Protein AF-A0A9X9S2K3-F1 (afdb_monomer_lite)

Foldseek 3Di:
DDDDDDDDDDDDDDDDDDDDDDDDDDDDDDDDDDDDDDPPDPVNVVVVVVVVVVVVVVVVVVVVVVVVVVVVVVVVVVVVVVVVVVVVVVVVVLVVLQLVQKAKDKALDDPPADQPDKFKKKKWAAAQDWDFQRNWIWHWHDDPQWIWIDTRHDIDIAGAPDKDKDGKIKMFIDTPNDTPDIKIKIWIKHFHQDDPNTTIIIIMIGINDDDDDPVSSVSRDDPNMDIDTD

Organism: Methanogenium organophilum (NCBI:txid2199)

Secondary structure (DSSP, 8-state):
-----------------------------------------HHHHHHHHHHHHHHHHHHHHHHHHHHHHHHHHHHHHHHHHHHHHHHHHHHHHHHHHHHHT-EEEEES--------EEEEEEEEE-TT-EEEETTEEEEEEEETTEEEEEETTEEEEEETT-EEEPPPEEEEEEETTEEEEEEEEEEEEEEEEEETTEEEEEEEEEESSSPPPHHHHHHHS-TTSEEEE-

pLDDT: mean 78.15, std 20.26, range [31.67, 97.56]

Sequence (230 aa):
MDEEKKDNTSSPADTPRENVSPEEVVQKEPTPSAPETPMITEEEKQKIIEEERRRVENEEKMKKEAVKAYKKEHKKGFGLFKGLILLVVIIGVVVVAGYLTFDAFGNQNAWGNSYPYVATYDVLLPDSSEVFFGNVPVLAVSSGNDVTLKIGNERQILSIGTPVEFQPAHMTVKMYGLTLRESDYHLTITYRGLVDNRLDFLVSARTSDSPMSSWMRELVVPSQATVRPV

Structure (mmCIF, N/CA/C/O backbone):
data_AF-A0A9X9S2K3-F1
#
_entry.id   AF-A0A9X9S2K3-F1
#
loop_
_atom_site.group_PDB
_atom_site.id
_atom_site.type_symbol
_atom_site.label_atom_id
_atom_site.label_alt_id
_atom_site.label_comp_id
_atom_site.label_asym_id
_atom_site.label_entity_id
_atom_site.label_seq_id
_atom_site.pdbx_PDB_ins_code
_atom_site.Cartn_x
_atom_site.Cartn_y
_atom_site.Cartn_z
_atom_site.occupancy
_atom_site.B_iso_or_equiv
_atom_site.auth_seq_id
_atom_site.auth_comp_id
_atom_site.auth_asym_id
_atom_site.auth_atom_id
_atom_site.pdbx_PDB_model_num
ATOM 1 N N . MET A 1 1 ? -25.238 -52.164 -25.344 1.00 39.03 1 MET A N 1
ATOM 2 C CA . MET A 1 1 ? -26.241 -51.242 -25.882 1.00 39.03 1 MET A CA 1
ATOM 3 C C . MET A 1 1 ? -25.571 -49.896 -26.072 1.00 39.03 1 MET A C 1
ATOM 5 O O . MET A 1 1 ? -25.562 -49.115 -25.134 1.00 39.03 1 MET A O 1
ATOM 9 N N . ASP A 1 2 ? -24.883 -49.552 -27.149 1.00 43.16 2 ASP A N 1
ATOM 10 C CA . ASP A 1 2 ? -24.399 -50.186 -28.386 1.00 43.16 2 ASP A CA 1
ATOM 11 C C . ASP A 1 2 ? -23.267 -49.224 -28.830 1.00 43.16 2 ASP A C 1
ATOM 13 O O . ASP A 1 2 ? -23.364 -48.018 -28.600 1.00 43.16 2 ASP A O 1
ATOM 17 N N . GLU A 1 3 ? -22.044 -49.703 -29.064 1.00 35.69 3 GLU A N 1
ATOM 18 C CA . GLU A 1 3 ? -21.507 -49.996 -30.406 1.00 35.69 3 GLU A CA 1
ATOM 19 C C . GLU A 1 3 ? -21.649 -48.818 -31.385 1.00 35.69 3 GLU A C 1
ATOM 21 O O . GLU A 1 3 ? -22.748 -48.393 -31.709 1.00 35.69 3 GLU A O 1
ATOM 26 N N . GLU A 1 4 ? -20.524 -48.163 -31.707 1.00 35.44 4 GLU A N 1
ATOM 27 C CA . GLU A 1 4 ? -19.823 -48.291 -33.008 1.00 35.44 4 GLU A CA 1
ATOM 28 C C . GLU A 1 4 ? -20.484 -47.370 -34.069 1.00 35.44 4 GLU A C 1
ATOM 30 O O . GLU A 1 4 ? -21.679 -47.151 -34.061 1.00 35.44 4 GLU A O 1
ATOM 35 N N . LYS A 1 5 ? -19.826 -46.712 -35.019 1.00 36.41 5 LYS A N 1
ATOM 36 C CA . LYS A 1 5 ? -18.531 -46.904 -35.650 1.00 36.41 5 LYS A CA 1
ATOM 37 C C . LYS A 1 5 ? -18.243 -45.670 -36.518 1.00 36.41 5 LYS A C 1
ATOM 39 O O . LYS A 1 5 ? -19.113 -44.863 -36.825 1.00 36.41 5 LYS A O 1
ATOM 44 N N . LYS A 1 6 ? -16.970 -45.607 -36.876 1.00 35.62 6 LYS A N 1
ATOM 45 C CA . LYS A 1 6 ? -16.244 -44.769 -37.831 1.00 35.62 6 LYS A CA 1
ATOM 46 C C . LYS A 1 6 ? -16.899 -44.682 -39.219 1.00 35.62 6 LYS A C 1
ATOM 48 O O . LYS A 1 6 ? -17.689 -45.549 -39.557 1.00 35.62 6 LYS A O 1
ATOM 53 N N . ASP A 1 7 ? -16.463 -43.692 -40.002 1.00 35.31 7 ASP A N 1
ATOM 54 C CA . ASP A 1 7 ? -15.884 -43.851 -41.359 1.00 35.31 7 ASP A CA 1
ATOM 55 C C . ASP A 1 7 ? -15.617 -42.444 -41.928 1.00 35.31 7 ASP A C 1
ATOM 57 O O . ASP A 1 7 ? -16.524 -41.647 -42.126 1.00 35.31 7 ASP A O 1
ATOM 61 N N . ASN A 1 8 ? -14.397 -41.913 -41.837 1.00 33.31 8 ASN A N 1
ATOM 62 C CA . ASN A 1 8 ? -13.278 -41.990 -42.789 1.00 33.31 8 ASN A CA 1
ATOM 63 C C . ASN A 1 8 ? -13.479 -42.673 -44.160 1.00 33.31 8 ASN A C 1
ATOM 65 O O . ASN A 1 8 ? -14.038 -43.756 -44.252 1.00 33.31 8 ASN A O 1
ATOM 69 N N . THR A 1 9 ? -12.810 -42.081 -45.163 1.00 31.67 9 THR A N 1
ATOM 70 C CA . THR A 1 9 ? -12.704 -42.413 -46.606 1.00 31.67 9 THR A CA 1
ATOM 71 C C . THR A 1 9 ? -13.906 -41.963 -47.450 1.00 31.67 9 THR A C 1
ATOM 73 O O . THR A 1 9 ? -15.039 -42.055 -47.017 1.00 31.67 9 THR A O 1
ATOM 76 N N . SER A 1 10 ? -13.753 -41.365 -48.631 1.00 33.84 10 SER A N 1
ATOM 77 C CA . SER A 1 10 ? -12.775 -41.625 -49.689 1.00 33.84 10 SER A CA 1
ATOM 78 C C . SER A 1 10 ? -12.622 -40.433 -50.649 1.00 33.84 10 SER A C 1
ATOM 80 O O . SER A 1 10 ? -13.589 -39.751 -50.980 1.00 33.84 10 SER A O 1
ATOM 82 N N . SER A 1 11 ? -11.403 -40.253 -51.161 1.00 39.06 11 SER A N 1
ATOM 83 C CA . SER A 1 11 ? -11.114 -39.537 -52.410 1.00 39.06 11 SER A CA 1
ATOM 84 C C . SER A 1 11 ? -11.820 -40.210 -53.599 1.00 39.06 11 SER A C 1
ATOM 86 O O . SER A 1 11 ? -12.061 -41.419 -53.557 1.00 39.06 11 SER A O 1
ATOM 88 N N . PRO A 1 12 ? -12.072 -39.465 -54.684 1.00 42.56 12 PRO A N 1
ATOM 89 C CA . PRO A 1 12 ? -11.542 -39.960 -55.946 1.00 42.56 12 PRO A CA 1
ATOM 90 C C . PRO A 1 12 ? -10.788 -38.884 -56.730 1.00 42.56 12 PRO A C 1
ATOM 92 O O . PRO A 1 12 ? -11.083 -37.689 -56.678 1.00 42.56 12 PRO A O 1
ATOM 95 N N . ALA A 1 13 ? -9.785 -39.375 -57.449 1.00 35.84 13 ALA A N 1
ATOM 96 C CA . ALA A 1 13 ? -9.146 -38.734 -58.578 1.00 35.84 13 ALA A CA 1
ATOM 97 C C . ALA A 1 13 ? -10.181 -38.324 -59.640 1.00 35.84 13 ALA A C 1
ATOM 99 O O . ALA A 1 13 ? -11.201 -38.985 -59.793 1.00 35.84 13 ALA A O 1
ATOM 100 N N . ASP A 1 14 ? -9.910 -37.265 -60.399 1.00 36.25 14 ASP A N 1
ATOM 101 C CA . ASP A 1 14 ? -9.522 -37.440 -61.801 1.00 36.25 14 ASP A CA 1
ATOM 102 C C . ASP A 1 14 ? -9.262 -36.101 -62.492 1.00 36.25 14 ASP A C 1
ATOM 104 O O . ASP A 1 14 ? -9.920 -35.086 -62.276 1.00 36.25 14 ASP A O 1
ATOM 108 N N . THR A 1 15 ? -8.225 -36.128 -63.321 1.00 40.34 15 THR A N 1
ATOM 109 C CA . THR A 1 15 ? -7.764 -35.035 -64.179 1.00 40.34 15 THR A CA 1
ATOM 110 C C . THR A 1 15 ? -8.440 -35.167 -65.543 1.00 40.34 15 THR A C 1
ATOM 112 O O . THR A 1 15 ? -8.551 -36.280 -66.052 1.00 40.34 15 THR A O 1
ATOM 115 N N . PRO A 1 16 ? -8.767 -34.055 -66.208 1.00 38.78 16 PRO A N 1
ATOM 116 C CA . PRO A 1 16 ? -8.528 -33.967 -67.655 1.00 38.78 16 PRO A CA 1
ATOM 117 C C . PRO A 1 16 ? -7.618 -32.755 -67.917 1.00 38.78 16 PRO A C 1
ATOM 119 O O .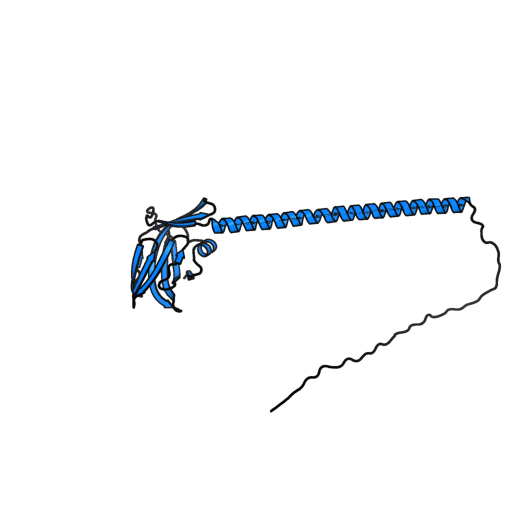 PRO A 1 16 ? -7.971 -31.629 -67.595 1.00 38.78 16 PRO A O 1
ATOM 122 N N . ARG A 1 17 ? -6.339 -32.917 -68.284 1.00 34.56 17 ARG A N 1
ATOM 123 C CA . ARG A 1 17 ? -5.853 -33.063 -69.668 1.00 34.56 17 ARG A CA 1
ATOM 124 C C . ARG A 1 17 ? -6.707 -32.279 -70.663 1.00 34.56 17 ARG A C 1
ATOM 126 O O . ARG A 1 17 ? -7.582 -32.852 -71.299 1.00 34.56 17 ARG A O 1
ATOM 133 N N . GLU A 1 18 ? -6.365 -31.008 -70.848 1.00 33.94 18 GLU A N 1
ATOM 134 C CA . GLU A 1 18 ? -6.625 -30.320 -72.107 1.00 33.94 18 GLU A CA 1
ATOM 135 C C . GLU A 1 18 ? -5.312 -30.206 -72.879 1.00 33.94 18 GLU A C 1
ATOM 137 O O . GLU A 1 18 ? -4.319 -29.626 -72.439 1.00 33.94 18 GLU A O 1
ATOM 142 N N . ASN A 1 19 ? -5.324 -30.916 -73.996 1.00 32.50 19 ASN A N 1
ATOM 143 C CA . ASN A 1 19 ? -4.298 -31.058 -74.998 1.00 32.50 19 ASN A CA 1
ATOM 144 C C . ASN A 1 19 ? -4.699 -30.095 -76.118 1.00 32.50 19 ASN A C 1
ATOM 146 O O . ASN A 1 19 ? -5.748 -30.306 -76.722 1.00 32.50 19 ASN A O 1
ATOM 150 N N . VAL A 1 20 ? -3.904 -29.063 -76.399 1.00 38.50 20 VAL A N 1
ATOM 151 C CA . VAL A 1 20 ? -4.024 -28.328 -77.663 1.00 38.50 20 VAL A CA 1
ATOM 152 C C . VAL A 1 20 ? -2.693 -28.443 -78.385 1.00 38.50 20 VAL A C 1
ATOM 154 O O . VAL A 1 20 ? -1.670 -27.893 -77.982 1.00 38.50 20 VAL A O 1
ATOM 157 N N . SER A 1 21 ? -2.759 -29.272 -79.419 1.00 38.69 21 SER A N 1
ATOM 158 C CA . SER A 1 21 ? -1.734 -29.562 -80.406 1.00 38.69 21 SER A CA 1
ATOM 159 C C . SER A 1 21 ? -1.454 -28.321 -81.276 1.00 38.69 21 SER A C 1
ATOM 161 O O . SER A 1 21 ? -2.339 -27.477 -81.423 1.00 38.69 21 SER A O 1
ATOM 163 N N . PRO A 1 22 ? -0.259 -28.207 -81.878 1.00 34.59 22 PRO A N 1
ATOM 164 C CA . PRO A 1 22 ? 0.119 -27.088 -82.731 1.00 34.59 22 PRO A CA 1
ATOM 165 C C . PRO A 1 22 ? -0.432 -27.265 -84.153 1.00 34.59 22 PRO A C 1
ATOM 167 O O . PRO A 1 22 ? -0.223 -28.310 -84.767 1.00 34.59 22 PRO A O 1
ATOM 170 N N . GLU A 1 23 ? -1.097 -26.239 -84.691 1.00 37.53 23 GLU A N 1
ATOM 171 C CA . GLU A 1 23 ? -1.440 -26.171 -86.116 1.00 37.53 23 GLU A CA 1
ATOM 172 C C . GLU A 1 23 ? -0.236 -25.704 -86.942 1.00 37.53 23 GLU A C 1
ATOM 174 O O . GLU A 1 23 ? 0.134 -24.534 -87.028 1.00 37.53 23 GLU A O 1
ATOM 179 N N . GLU A 1 24 ? 0.389 -26.723 -87.509 1.00 32.12 24 GLU A N 1
ATOM 180 C CA . GLU A 1 24 ? 1.019 -26.819 -88.815 1.00 32.12 24 GLU A CA 1
ATOM 181 C C . GLU A 1 24 ? 0.425 -25.880 -89.894 1.00 32.12 24 GLU A C 1
ATOM 183 O O . GLU A 1 24 ? -0.717 -26.030 -90.319 1.00 32.12 24 GLU A O 1
ATOM 188 N N . VAL A 1 25 ? 1.246 -24.965 -90.428 1.00 38.56 25 VAL A N 1
ATOM 189 C CA . VAL A 1 25 ? 1.084 -24.447 -91.797 1.00 38.56 25 VAL A CA 1
ATOM 190 C C . VAL A 1 25 ? 2.356 -24.765 -92.571 1.00 38.56 25 VAL A C 1
ATOM 192 O O . VAL A 1 25 ? 3.366 -24.066 -92.512 1.00 38.56 25 VAL A O 1
ATOM 195 N N . VAL A 1 26 ? 2.270 -25.871 -93.301 1.00 36.25 26 VAL A N 1
ATOM 196 C CA . VAL A 1 26 ? 3.157 -26.271 -94.389 1.00 36.25 26 VAL A CA 1
ATOM 197 C C . VAL A 1 26 ? 2.927 -25.344 -95.580 1.00 36.25 26 VAL A C 1
ATOM 199 O O . VAL A 1 26 ? 1.809 -25.266 -96.091 1.00 36.25 26 VAL A O 1
ATOM 202 N N . GLN A 1 27 ? 3.993 -24.741 -96.115 1.00 34.31 27 GLN A N 1
ATOM 203 C CA . GLN A 1 27 ? 4.118 -24.625 -97.568 1.00 34.31 27 GLN A CA 1
ATOM 204 C C . GLN A 1 27 ? 5.566 -24.447 -98.056 1.00 34.31 27 GLN A C 1
ATOM 206 O O . GLN A 1 27 ? 6.156 -23.381 -97.945 1.00 34.31 27 GLN A O 1
ATOM 211 N N . LYS A 1 28 ? 6.021 -25.535 -98.695 1.00 34.84 28 LYS A N 1
ATOM 212 C CA . LYS A 1 28 ? 6.841 -25.641 -99.916 1.00 34.84 28 LYS A CA 1
ATOM 213 C C . LYS A 1 28 ? 8.319 -25.223 -99.883 1.00 34.84 28 LYS A C 1
ATOM 215 O O . LYS A 1 28 ? 8.667 -24.050 -99.857 1.00 34.84 28 LYS A O 1
ATOM 220 N N . GLU A 1 29 ? 9.155 -26.252 -100.050 1.00 38.06 29 GLU A N 1
ATOM 221 C CA . GLU A 1 29 ? 10.533 -26.210 -100.562 1.00 38.06 29 GLU A CA 1
ATOM 222 C C . GLU A 1 29 ? 10.658 -25.422 -101.885 1.00 38.06 29 GLU A C 1
ATOM 224 O O . GLU A 1 29 ? 9.687 -25.294 -102.643 1.00 38.06 29 GLU A O 1
ATOM 229 N N . PRO A 1 30 ? 11.881 -24.969 -102.214 1.00 39.44 30 PRO A N 1
ATOM 230 C CA . PRO A 1 30 ? 12.704 -25.797 -103.099 1.00 39.44 30 PRO A CA 1
ATOM 231 C C . PRO A 1 30 ? 14.153 -26.008 -102.616 1.00 39.44 30 PRO A C 1
ATOM 233 O O . PRO A 1 30 ? 14.699 -25.269 -101.803 1.00 39.44 30 PRO A O 1
ATOM 236 N N . THR A 1 31 ? 14.730 -27.082 -103.150 1.00 34.44 31 THR A N 1
ATOM 237 C CA . THR A 1 31 ? 16.022 -27.744 -102.895 1.00 34.44 31 THR A CA 1
ATOM 238 C C . THR A 1 31 ? 17.262 -26.906 -103.326 1.00 34.44 31 THR A C 1
ATOM 240 O O . THR A 1 31 ? 17.105 -25.788 -103.811 1.00 34.44 31 THR A O 1
ATOM 243 N N . PRO A 1 32 ? 18.517 -27.377 -103.134 1.00 47.44 32 PRO A N 1
ATOM 244 C CA . PRO A 1 32 ? 19.512 -26.756 -102.269 1.00 47.44 32 PRO A CA 1
ATOM 245 C C . PRO A 1 32 ? 20.649 -26.062 -103.042 1.00 47.44 32 PRO A C 1
ATOM 247 O O . PRO A 1 32 ? 21.194 -26.593 -104.008 1.00 47.44 32 PRO A O 1
ATOM 250 N N . SER A 1 33 ? 21.111 -24.922 -102.540 1.00 37.25 33 SER A N 1
ATOM 251 C CA . SER A 1 33 ? 22.392 -24.339 -102.942 1.00 37.25 33 SER A CA 1
ATOM 252 C C . SER A 1 33 ? 23.273 -24.171 -101.709 1.00 37.25 33 SER A C 1
ATOM 254 O O . SER A 1 33 ? 23.132 -23.209 -100.959 1.00 37.25 33 SER A O 1
ATOM 256 N N . ALA A 1 34 ? 24.188 -25.119 -101.501 1.00 44.78 34 ALA A N 1
ATOM 257 C CA . ALA A 1 34 ? 25.468 -24.797 -100.877 1.00 44.78 34 ALA A CA 1
ATOM 258 C C . ALA A 1 34 ? 26.140 -23.730 -101.767 1.00 44.78 34 ALA A C 1
ATOM 260 O O . ALA A 1 34 ? 26.050 -23.856 -102.993 1.00 44.78 34 ALA A O 1
ATOM 261 N N . PRO A 1 35 ? 26.784 -22.696 -101.202 1.00 45.09 35 PRO A N 1
ATOM 262 C CA . PRO A 1 35 ? 28.024 -22.950 -100.475 1.00 45.09 35 PRO A CA 1
ATOM 263 C C . PRO A 1 35 ? 28.293 -21.987 -99.294 1.00 45.09 35 PRO A C 1
ATOM 265 O O . PRO A 1 35 ? 27.517 -21.087 -99.000 1.00 45.09 35 PRO A O 1
ATOM 268 N N . GLU A 1 36 ? 29.447 -22.206 -98.659 1.00 36.75 36 GLU A N 1
ATOM 269 C CA . GLU A 1 36 ? 30.220 -21.225 -97.880 1.00 36.75 36 GLU A CA 1
ATOM 270 C C . GLU A 1 36 ? 29.836 -21.010 -96.409 1.00 36.75 36 GLU A C 1
ATOM 272 O O . GLU A 1 36 ? 29.205 -20.041 -95.998 1.00 36.75 36 GLU A O 1
ATOM 277 N N . THR A 1 37 ? 30.388 -21.886 -95.567 1.00 51.25 37 THR A N 1
ATOM 278 C CA . THR A 1 37 ? 30.878 -21.506 -94.239 1.00 51.25 37 THR A CA 1
ATOM 279 C C . THR A 1 37 ? 31.818 -20.301 -94.395 1.00 51.25 37 THR A C 1
ATOM 281 O O . THR A 1 37 ? 32.857 -20.453 -95.047 1.00 51.25 37 THR A O 1
ATOM 284 N N . PRO A 1 38 ? 31.543 -19.122 -93.807 1.00 47.06 38 PRO A N 1
ATOM 285 C CA . PRO A 1 38 ? 32.568 -18.100 -93.721 1.00 47.06 38 PRO A CA 1
ATOM 286 C C . PRO A 1 38 ? 33.614 -18.610 -92.728 1.00 47.06 38 PRO A C 1
ATOM 288 O O . PRO A 1 38 ? 33.314 -18.886 -91.563 1.00 47.06 38 PRO A O 1
ATOM 291 N N . MET A 1 39 ? 34.849 -18.788 -93.195 1.00 51.94 39 MET A N 1
ATOM 292 C CA . MET A 1 39 ? 35.986 -18.908 -92.292 1.00 51.94 39 MET A CA 1
ATOM 293 C C . MET A 1 39 ? 36.086 -17.592 -91.518 1.00 51.94 39 MET A C 1
ATOM 295 O O . MET A 1 39 ? 36.583 -16.597 -92.039 1.00 51.94 39 MET A O 1
ATOM 299 N N . ILE A 1 40 ? 35.585 -17.589 -90.283 1.00 55.22 40 ILE A N 1
ATOM 300 C CA . ILE A 1 40 ? 35.851 -16.534 -89.306 1.00 55.22 40 ILE A CA 1
ATOM 301 C C . ILE A 1 40 ? 37.373 -16.451 -89.169 1.00 55.22 40 ILE A C 1
ATOM 303 O O . ILE A 1 40 ? 38.034 -17.441 -88.829 1.00 55.22 40 ILE A O 1
ATOM 307 N N . THR A 1 41 ? 37.926 -15.289 -89.498 1.00 63.94 41 THR A N 1
ATOM 308 C CA . THR A 1 41 ? 39.378 -15.071 -89.540 1.00 63.94 41 THR A CA 1
ATOM 309 C C . THR A 1 41 ? 39.932 -15.160 -88.110 1.00 63.94 41 THR A C 1
ATOM 311 O O . THR A 1 41 ? 39.238 -14.801 -87.161 1.00 63.94 41 THR A O 1
ATOM 314 N N . GLU A 1 42 ? 41.166 -15.638 -87.904 1.00 61.84 42 GLU A N 1
ATOM 315 C CA . GLU A 1 42 ? 41.779 -15.772 -86.560 1.00 61.84 42 GLU A CA 1
ATOM 316 C C . GLU A 1 42 ? 41.695 -14.477 -85.719 1.00 61.84 42 GLU A C 1
ATOM 318 O O . GLU A 1 42 ? 41.532 -14.529 -84.501 1.00 61.84 42 GLU A O 1
ATOM 323 N N . GLU A 1 43 ? 41.696 -13.310 -86.368 1.00 67.62 43 GLU A N 1
ATOM 324 C CA . GLU A 1 43 ? 41.496 -12.009 -85.719 1.00 67.62 43 GLU A CA 1
ATOM 325 C C . GLU A 1 43 ? 40.079 -11.799 -85.155 1.00 67.62 43 GLU A C 1
ATOM 327 O O . GLU A 1 43 ? 39.914 -11.162 -84.114 1.00 67.62 43 GLU A O 1
ATOM 332 N N . GLU A 1 44 ? 39.041 -12.333 -85.799 1.00 67.12 44 GLU A N 1
ATOM 333 C CA . GLU A 1 44 ? 37.666 -12.272 -85.289 1.00 67.12 44 GLU A CA 1
ATOM 334 C C . GLU A 1 44 ? 37.480 -13.204 -84.089 1.00 67.12 44 GLU A C 1
ATOM 336 O O . GLU A 1 44 ? 36.833 -12.821 -83.116 1.00 67.12 44 GLU A O 1
ATOM 341 N N . LYS A 1 45 ? 38.124 -14.380 -84.085 1.00 69.56 45 LYS A N 1
ATOM 342 C CA . LYS A 1 45 ? 38.122 -15.271 -82.912 1.00 69.56 45 LYS A CA 1
ATOM 343 C C . LYS A 1 45 ? 38.791 -14.619 -81.703 1.00 69.56 45 LYS A C 1
ATOM 345 O O . LYS A 1 45 ? 38.267 -14.711 -80.597 1.00 69.56 45 LYS A O 1
ATOM 350 N N . GLN A 1 46 ? 39.915 -13.929 -81.903 1.00 73.69 46 GLN A N 1
ATOM 351 C CA . GLN A 1 46 ? 40.600 -13.211 -80.822 1.00 73.69 46 GLN A CA 1
ATOM 352 C C . GLN A 1 46 ? 39.755 -12.057 -80.269 1.00 73.69 46 GLN A C 1
ATOM 354 O O . GLN A 1 46 ? 39.696 -11.876 -79.053 1.00 73.69 46 GLN A O 1
ATOM 359 N N . LYS A 1 47 ? 39.036 -11.329 -81.133 1.00 77.81 47 LYS A N 1
ATOM 360 C CA . LYS A 1 47 ? 38.092 -10.284 -80.706 1.00 77.81 47 LYS A CA 1
ATOM 361 C C . LYS A 1 47 ? 36.931 -10.849 -79.891 1.00 77.81 47 LYS A C 1
ATOM 363 O O . LYS A 1 47 ? 36.603 -10.275 -78.859 1.00 77.81 47 LYS A O 1
ATOM 368 N N . ILE A 1 48 ? 36.363 -11.984 -80.300 1.00 76.00 48 ILE A N 1
ATOM 369 C CA . ILE A 1 48 ? 35.276 -12.652 -79.567 1.00 76.00 48 ILE A CA 1
ATOM 370 C C . ILE A 1 48 ? 35.761 -13.126 -78.189 1.00 76.00 48 ILE A C 1
ATOM 372 O O . ILE A 1 48 ? 35.092 -12.883 -77.189 1.00 76.00 48 ILE A O 1
ATOM 376 N N . ILE A 1 49 ? 36.952 -13.729 -78.113 1.00 79.31 49 ILE A N 1
ATOM 377 C CA . ILE A 1 49 ? 37.541 -14.200 -76.848 1.00 79.31 49 ILE A CA 1
ATOM 378 C C . ILE A 1 49 ? 37.832 -13.028 -75.902 1.00 79.31 49 ILE A C 1
ATOM 380 O O . ILE A 1 49 ? 37.571 -13.113 -74.700 1.00 79.31 49 ILE A O 1
ATOM 384 N N . GLU A 1 50 ? 38.368 -11.919 -76.416 1.00 81.38 50 GLU A N 1
ATOM 385 C CA . GLU A 1 50 ? 38.638 -10.751 -75.581 1.00 81.38 50 GLU A CA 1
ATOM 386 C C . GLU A 1 50 ? 37.349 -10.040 -75.142 1.00 81.38 50 GLU A C 1
ATOM 388 O O . GLU A 1 50 ? 37.258 -9.566 -74.006 1.00 81.38 50 GLU A O 1
ATOM 393 N N . GLU A 1 51 ? 36.319 -10.024 -75.989 1.00 81.31 51 GLU A N 1
ATOM 394 C CA . GLU A 1 51 ? 35.000 -9.508 -75.636 1.00 81.31 51 GLU A CA 1
ATOM 395 C C . GLU A 1 51 ? 34.311 -10.373 -74.568 1.00 81.31 51 GLU A C 1
ATOM 397 O O . GLU A 1 51 ? 33.792 -9.833 -73.588 1.00 81.31 51 GLU A O 1
ATOM 402 N N . GLU A 1 52 ? 34.372 -11.704 -74.674 1.00 79.19 52 GLU A N 1
ATOM 403 C CA . GLU A 1 52 ? 33.880 -12.619 -73.636 1.00 79.19 52 GLU A CA 1
ATOM 404 C C . GLU A 1 52 ? 34.622 -12.430 -72.313 1.00 79.19 52 GLU A C 1
ATOM 406 O O . GLU A 1 52 ? 33.992 -12.350 -71.257 1.00 79.19 52 GLU A O 1
ATOM 411 N N . ARG A 1 53 ? 35.950 -12.269 -72.347 1.00 81.44 53 ARG A N 1
ATOM 412 C CA . ARG A 1 53 ? 36.746 -12.034 -71.134 1.00 81.44 53 ARG A CA 1
ATOM 413 C C . ARG A 1 53 ? 36.324 -10.749 -70.420 1.00 81.44 53 ARG A C 1
ATOM 415 O O . ARG A 1 53 ? 36.207 -10.740 -69.195 1.00 81.44 53 ARG A O 1
ATOM 422 N N . ARG A 1 54 ? 36.036 -9.685 -71.178 1.00 82.12 54 ARG A N 1
ATOM 423 C CA . ARG A 1 54 ? 35.518 -8.414 -70.641 1.00 82.12 54 ARG A CA 1
ATOM 424 C C . ARG A 1 54 ? 34.101 -8.553 -70.086 1.00 82.12 54 ARG A C 1
ATOM 426 O O . ARG A 1 54 ? 33.798 -7.950 -69.057 1.00 82.12 54 ARG A O 1
ATOM 433 N N . ARG A 1 55 ? 33.241 -9.357 -70.720 1.00 80.38 55 ARG A N 1
ATOM 434 C CA . ARG A 1 55 ? 31.889 -9.654 -70.214 1.00 80.38 55 ARG A CA 1
ATOM 435 C C . ARG A 1 55 ? 31.944 -10.414 -68.892 1.00 80.38 55 ARG A C 1
ATOM 437 O O . ARG A 1 55 ? 31.303 -9.987 -67.936 1.00 80.38 55 ARG A O 1
ATOM 444 N N . VAL A 1 56 ? 32.768 -11.456 -68.800 1.00 81.38 56 VAL A N 1
ATOM 445 C CA . VAL A 1 56 ? 32.948 -12.241 -67.567 1.00 81.38 56 VAL A CA 1
ATOM 446 C C . VAL A 1 56 ? 33.528 -11.379 -66.442 1.00 81.38 56 VAL A C 1
ATOM 448 O O . VAL A 1 56 ? 33.044 -11.434 -65.312 1.00 81.38 56 VAL A O 1
ATOM 451 N N . GLU A 1 57 ? 34.511 -10.521 -66.735 1.00 84.81 57 GLU A N 1
ATOM 452 C CA . GLU A 1 57 ? 35.076 -9.608 -65.734 1.00 84.81 57 GLU A CA 1
ATOM 453 C C . GLU A 1 57 ? 34.042 -8.582 -65.234 1.00 84.81 57 GLU A C 1
ATOM 455 O O . GLU A 1 57 ? 33.967 -8.301 -64.033 1.00 84.81 57 GLU A O 1
ATOM 460 N N . ASN A 1 58 ? 33.206 -8.052 -66.130 1.00 85.06 58 ASN A N 1
ATOM 461 C CA . ASN A 1 58 ? 32.119 -7.148 -65.762 1.00 85.06 58 ASN A CA 1
ATOM 462 C C . ASN A 1 58 ? 31.026 -7.857 -64.951 1.00 85.06 58 ASN A C 1
ATOM 464 O O . ASN A 1 58 ? 30.565 -7.307 -63.951 1.00 85.06 58 ASN A O 1
ATOM 468 N N . GLU A 1 59 ? 30.647 -9.085 -65.305 1.00 81.00 59 GLU A N 1
ATOM 469 C CA . GLU A 1 59 ? 29.698 -9.880 -64.520 1.00 81.00 59 GLU A CA 1
ATOM 470 C C . GLU A 1 59 ? 30.227 -10.203 -63.121 1.00 81.00 59 GLU A C 1
ATOM 472 O O . GLU A 1 59 ? 29.485 -10.128 -62.140 1.00 81.00 59 GLU A O 1
ATOM 477 N N . GLU A 1 60 ? 31.513 -10.531 -62.992 1.00 86.19 60 GLU A N 1
ATOM 478 C CA . GLU A 1 60 ? 32.131 -10.748 -61.688 1.00 86.19 60 GLU A CA 1
ATOM 479 C C . GLU A 1 60 ? 32.159 -9.479 -60.836 1.00 86.19 60 GLU A C 1
ATOM 481 O O . GLU A 1 60 ? 31.916 -9.552 -59.627 1.00 86.19 60 GLU A O 1
ATOM 486 N N . LYS A 1 61 ? 32.450 -8.318 -61.438 1.00 84.81 61 LYS A N 1
ATOM 487 C CA . LYS A 1 61 ? 32.399 -7.024 -60.742 1.00 84.81 61 LYS A CA 1
ATOM 488 C C . LYS A 1 61 ? 30.983 -6.726 -60.265 1.00 84.81 61 LYS A C 1
ATOM 490 O O . LYS A 1 61 ? 30.810 -6.449 -59.081 1.00 84.81 61 LYS A O 1
ATOM 495 N N . MET A 1 62 ? 29.979 -6.918 -61.119 1.00 78.81 62 MET A N 1
ATOM 496 C CA . MET A 1 62 ? 28.566 -6.743 -60.766 1.00 78.81 62 MET A CA 1
ATOM 497 C C . MET A 1 62 ? 28.134 -7.694 -59.641 1.00 78.81 62 MET A C 1
ATOM 499 O O . MET A 1 62 ? 27.502 -7.266 -58.678 1.00 78.81 62 MET A O 1
ATOM 503 N N . LYS A 1 63 ? 28.540 -8.971 -59.686 1.00 80.50 63 LYS A N 1
ATOM 504 C CA . LYS A 1 63 ? 28.275 -9.942 -58.608 1.00 80.50 63 LYS A CA 1
ATOM 505 C C . LYS A 1 63 ? 28.971 -9.544 -57.304 1.00 80.50 63 LYS A C 1
ATOM 507 O O . LYS A 1 63 ? 28.357 -9.591 -56.239 1.00 80.50 63 LYS A O 1
ATOM 512 N N . LYS A 1 64 ? 30.234 -9.110 -57.357 1.00 82.25 64 LYS A N 1
ATOM 513 C CA . LYS A 1 64 ? 30.992 -8.646 -56.179 1.00 82.25 64 LYS A CA 1
ATOM 514 C C . LYS A 1 64 ? 30.391 -7.368 -55.587 1.00 82.25 64 LYS A C 1
ATOM 516 O O . LYS A 1 64 ? 30.363 -7.233 -54.364 1.00 82.25 64 LYS A O 1
ATOM 521 N N . GLU A 1 65 ? 29.899 -6.451 -56.412 1.00 80.56 65 GLU A N 1
ATOM 522 C CA . GLU A 1 65 ? 29.214 -5.234 -55.971 1.00 80.56 65 GLU A CA 1
ATOM 523 C C . GLU A 1 65 ? 27.836 -5.529 -55.381 1.00 80.56 65 GLU A C 1
ATOM 525 O O . GLU A 1 65 ? 27.549 -5.042 -54.289 1.00 80.56 65 GLU A O 1
ATOM 530 N N . ALA A 1 66 ? 27.045 -6.408 -56.000 1.00 77.50 66 ALA A N 1
ATOM 531 C CA . ALA A 1 66 ? 25.763 -6.862 -55.464 1.00 77.50 66 ALA A CA 1
ATOM 532 C C . ALA A 1 66 ? 25.928 -7.568 -54.107 1.00 77.50 66 ALA A C 1
ATOM 534 O O . ALA A 1 66 ? 25.217 -7.262 -53.152 1.00 77.50 66 ALA A O 1
ATOM 535 N N . VAL A 1 67 ? 26.930 -8.446 -53.965 1.00 76.44 67 VAL A N 1
ATOM 536 C CA . VAL A 1 67 ? 27.240 -9.110 -52.686 1.00 76.44 67 VAL A CA 1
ATOM 537 C C . VAL A 1 67 ? 27.714 -8.102 -51.634 1.00 76.44 67 VAL A C 1
ATOM 539 O O . VAL A 1 67 ? 27.339 -8.202 -50.463 1.00 76.44 67 VAL A O 1
ATOM 542 N N . LYS A 1 68 ? 28.521 -7.104 -52.017 1.00 77.12 68 LYS A N 1
ATOM 543 C CA . LYS A 1 68 ? 28.946 -6.030 -51.105 1.00 77.12 68 LYS A CA 1
ATOM 544 C C . LYS A 1 68 ? 27.773 -5.143 -50.687 1.00 77.12 68 LYS A C 1
ATOM 546 O O . LYS A 1 68 ? 27.698 -4.807 -49.507 1.00 77.12 68 LYS A O 1
ATOM 551 N N . ALA A 1 69 ? 26.870 -4.797 -51.602 1.00 72.25 69 ALA A N 1
ATOM 552 C CA . ALA A 1 69 ? 25.659 -4.029 -51.324 1.00 72.25 69 ALA A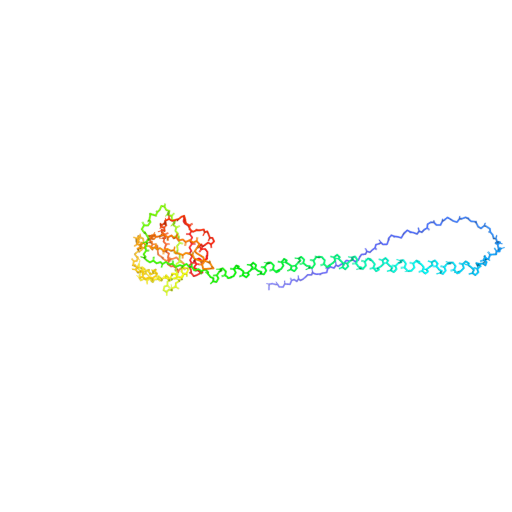 CA 1
ATOM 553 C C . ALA A 1 69 ? 24.738 -4.795 -50.363 1.00 72.25 69 ALA A C 1
ATOM 555 O O . ALA A 1 69 ? 24.426 -4.286 -49.288 1.00 72.25 69 ALA A O 1
ATOM 556 N N . TYR A 1 70 ? 24.461 -6.069 -50.654 1.00 66.75 70 TYR A N 1
ATOM 557 C CA . TYR A 1 70 ? 23.667 -6.954 -49.800 1.00 66.75 70 TYR A CA 1
ATOM 558 C C . TYR A 1 70 ? 24.264 -7.098 -48.389 1.00 66.75 70 TYR A C 1
ATOM 560 O O . TYR A 1 70 ? 23.573 -6.951 -47.380 1.00 66.75 70 TYR A O 1
ATOM 568 N N . LYS A 1 71 ? 25.586 -7.299 -48.279 1.00 66.62 71 LYS A N 1
ATOM 569 C CA . LYS A 1 71 ? 26.281 -7.404 -46.982 1.00 66.62 71 LYS A CA 1
ATOM 570 C C . LYS A 1 71 ? 26.311 -6.073 -46.215 1.00 66.62 71 LYS A C 1
ATOM 572 O O . LYS A 1 71 ? 26.399 -6.083 -44.986 1.00 66.62 71 LYS A O 1
ATOM 577 N N . LYS A 1 72 ? 26.258 -4.934 -46.912 1.00 61.94 72 LYS A N 1
ATOM 578 C CA . LYS A 1 72 ? 26.222 -3.586 -46.321 1.00 61.94 72 LYS A CA 1
ATOM 579 C C . LYS A 1 72 ? 24.818 -3.225 -45.825 1.00 61.94 72 LYS A C 1
ATOM 581 O O . LYS A 1 72 ? 24.708 -2.612 -44.765 1.00 61.94 72 LYS A O 1
ATOM 586 N N . GLU A 1 73 ? 23.771 -3.666 -46.517 1.00 60.88 73 GLU A N 1
ATOM 587 C CA . GLU A 1 73 ? 22.377 -3.514 -46.083 1.00 60.88 73 GLU A CA 1
ATOM 588 C C . GLU A 1 73 ? 22.030 -4.441 -44.913 1.00 60.88 73 GLU A C 1
ATOM 590 O O . GLU A 1 73 ? 21.542 -3.972 -43.883 1.00 60.88 73 GLU A O 1
ATOM 595 N N . HIS A 1 74 ? 22.409 -5.723 -44.974 1.00 58.16 74 HIS A N 1
ATOM 596 C CA . HIS A 1 74 ? 22.139 -6.673 -43.885 1.00 58.16 74 HIS A CA 1
ATOM 597 C C . HIS A 1 74 ? 22.884 -6.366 -42.575 1.00 58.16 74 HIS A C 1
ATOM 599 O O . HIS A 1 74 ? 22.442 -6.769 -41.499 1.00 58.16 74 HIS A O 1
ATOM 605 N N . LYS A 1 75 ? 23.992 -5.616 -42.619 1.00 57.47 75 LYS A N 1
ATOM 606 C CA . LYS A 1 75 ? 24.683 -5.150 -41.404 1.00 57.47 75 LYS A CA 1
ATOM 607 C C . LYS A 1 75 ? 23.975 -3.984 -40.706 1.00 57.47 75 LYS A C 1
ATOM 609 O O . LYS A 1 75 ? 24.140 -3.841 -39.496 1.00 57.47 75 LYS A O 1
ATOM 614 N N . LYS A 1 76 ? 23.187 -3.168 -41.421 1.00 57.09 76 LYS A N 1
ATOM 615 C CA . LYS A 1 76 ? 22.488 -2.012 -40.829 1.00 57.09 76 LYS A CA 1
ATOM 616 C C . LYS A 1 76 ? 21.301 -2.424 -39.949 1.00 57.09 76 LYS A C 1
ATOM 618 O O . LYS A 1 76 ? 21.102 -1.817 -38.902 1.00 57.09 76 LYS A O 1
ATOM 623 N N . GLY A 1 77 ? 20.570 -3.483 -40.308 1.00 57.47 77 GLY A N 1
ATOM 624 C CA . GLY A 1 77 ? 19.424 -3.965 -39.518 1.00 57.47 77 GLY A CA 1
ATOM 625 C C . GLY A 1 77 ? 19.810 -4.656 -38.204 1.00 57.47 77 GLY A C 1
ATOM 626 O O . GLY A 1 77 ? 19.132 -4.507 -37.190 1.00 57.47 77 GLY A O 1
ATOM 627 N N . PHE A 1 78 ? 20.946 -5.360 -38.181 1.00 60.06 78 PHE A N 1
ATOM 628 C CA . PHE A 1 78 ? 21.374 -6.135 -37.010 1.00 60.06 78 PHE A CA 1
ATOM 629 C C . PHE A 1 78 ? 21.857 -5.262 -35.838 1.00 60.06 78 PHE A C 1
ATOM 631 O O . PHE A 1 78 ? 21.708 -5.641 -34.678 1.00 60.06 78 PHE A O 1
ATOM 638 N N . GLY A 1 79 ? 22.413 -4.078 -36.124 1.00 64.56 79 GLY A N 1
ATOM 639 C CA . GLY A 1 79 ? 22.833 -3.123 -35.092 1.00 64.56 79 GLY A CA 1
ATOM 640 C C . GLY A 1 79 ? 21.652 -2.486 -34.356 1.00 64.56 79 GLY A C 1
ATOM 641 O O . GLY A 1 79 ? 21.681 -2.372 -33.133 1.00 64.56 79 GLY A O 1
ATOM 642 N N . LEU A 1 80 ? 20.588 -2.142 -35.086 1.00 74.94 80 LEU A N 1
ATOM 643 C CA . LEU A 1 80 ? 19.374 -1.551 -34.514 1.00 74.94 80 LEU A CA 1
ATOM 644 C C . LEU A 1 80 ? 18.615 -2.553 -33.640 1.00 74.94 80 LEU A C 1
ATOM 646 O O . LEU A 1 80 ? 18.192 -2.209 -32.541 1.00 74.94 80 LEU A O 1
ATOM 650 N N . PHE A 1 81 ? 18.512 -3.809 -34.080 1.00 80.81 81 PHE A N 1
ATOM 651 C CA . PHE A 1 81 ? 17.846 -4.859 -33.308 1.00 80.81 81 PHE A CA 1
ATOM 652 C C . PHE A 1 81 ? 18.589 -5.175 -32.002 1.00 80.81 81 PHE A C 1
ATOM 654 O O . PHE A 1 81 ? 17.974 -5.314 -30.948 1.00 80.81 81 PHE A O 1
ATOM 661 N N . LYS A 1 82 ? 19.929 -5.210 -32.040 1.00 86.12 82 LYS A N 1
ATOM 662 C CA . LYS A 1 82 ? 20.760 -5.338 -30.832 1.00 86.12 82 LYS A CA 1
ATOM 663 C C . LYS A 1 82 ? 20.608 -4.150 -29.886 1.00 86.12 82 LYS A C 1
ATOM 665 O O . LYS A 1 82 ? 20.525 -4.360 -28.681 1.00 86.12 82 LYS A O 1
ATOM 670 N N . GLY A 1 83 ? 20.559 -2.930 -30.423 1.00 87.69 83 GLY A N 1
ATOM 671 C CA . GLY A 1 83 ? 20.312 -1.723 -29.632 1.00 87.69 83 GLY A CA 1
ATOM 672 C C . GLY A 1 83 ? 18.946 -1.752 -28.947 1.00 87.69 83 GLY A C 1
ATOM 673 O O . GLY A 1 83 ? 18.853 -1.452 -27.761 1.00 87.69 83 GLY A O 1
ATOM 674 N N . LEU A 1 84 ? 17.906 -2.191 -29.661 1.00 90.38 84 LEU A N 1
ATOM 675 C CA . LEU A 1 84 ? 16.557 -2.324 -29.114 1.00 90.38 84 LEU A CA 1
ATOM 676 C C . LEU A 1 84 ? 16.484 -3.394 -28.017 1.00 90.38 84 LEU A C 1
ATOM 678 O O . LEU A 1 84 ? 15.934 -3.130 -26.952 1.00 90.38 84 LEU A O 1
ATOM 682 N N . ILE A 1 85 ? 17.077 -4.572 -28.237 1.00 90.69 85 ILE A N 1
ATOM 683 C CA . ILE A 1 85 ? 17.137 -5.630 -27.216 1.00 90.69 85 ILE A CA 1
ATOM 684 C C . ILE A 1 85 ? 17.880 -5.132 -25.973 1.00 90.69 85 ILE A C 1
ATOM 686 O O . ILE A 1 85 ? 17.396 -5.316 -24.861 1.00 90.69 85 ILE A O 1
ATOM 690 N N . LEU A 1 86 ? 19.027 -4.468 -26.147 1.00 92.94 86 LEU A N 1
ATOM 691 C CA . LEU A 1 86 ? 19.789 -3.917 -25.028 1.00 92.94 86 LEU A CA 1
ATOM 692 C C . LEU A 1 86 ? 18.973 -2.880 -24.246 1.00 92.94 86 LEU A C 1
ATOM 694 O O . LEU A 1 86 ? 18.975 -2.912 -23.020 1.00 92.94 86 LEU A O 1
ATOM 698 N N . LEU A 1 87 ? 18.240 -2.001 -24.935 1.00 92.50 87 LEU A N 1
ATOM 699 C CA . LEU A 1 87 ? 17.366 -1.019 -24.296 1.00 92.50 87 LEU A CA 1
ATOM 700 C C . LEU A 1 87 ? 16.260 -1.695 -23.475 1.00 92.50 87 LEU A C 1
ATOM 702 O O . LEU A 1 87 ? 16.040 -1.314 -22.330 1.00 92.50 87 LEU A O 1
ATOM 706 N N . VAL A 1 88 ? 15.599 -2.716 -24.027 1.00 93.00 88 VAL A N 1
ATOM 707 C CA . VAL A 1 88 ? 14.558 -3.474 -23.313 1.00 93.00 88 VAL A CA 1
ATOM 708 C C . VAL A 1 88 ? 15.134 -4.162 -22.077 1.00 93.00 88 VAL A C 1
ATOM 710 O O . VAL A 1 88 ? 14.523 -4.107 -21.013 1.00 93.00 88 VAL A O 1
ATOM 713 N N . VAL A 1 89 ? 16.325 -4.757 -22.185 1.00 93.81 89 VAL A N 1
ATOM 714 C CA . VAL A 1 89 ? 17.011 -5.369 -21.038 1.00 93.81 89 VAL A CA 1
ATOM 715 C C . VAL A 1 89 ? 17.335 -4.319 -19.975 1.00 93.81 89 VAL A C 1
ATOM 717 O O . VAL A 1 89 ? 17.061 -4.555 -18.804 1.00 93.81 89 VAL A O 1
ATOM 720 N N . ILE A 1 90 ? 17.857 -3.149 -20.357 1.00 93.38 90 ILE A N 1
ATOM 721 C CA . ILE A 1 90 ? 18.147 -2.058 -19.414 1.00 93.38 90 ILE A CA 1
ATOM 722 C C . ILE A 1 90 ? 16.869 -1.590 -18.717 1.00 93.38 90 ILE A C 1
ATOM 724 O O . ILE A 1 90 ? 16.859 -1.476 -17.496 1.00 93.38 90 ILE A O 1
ATOM 728 N N . ILE A 1 91 ? 15.783 -1.362 -19.461 1.00 92.25 91 ILE A N 1
ATOM 729 C CA . ILE A 1 91 ? 14.491 -0.971 -18.882 1.00 92.25 91 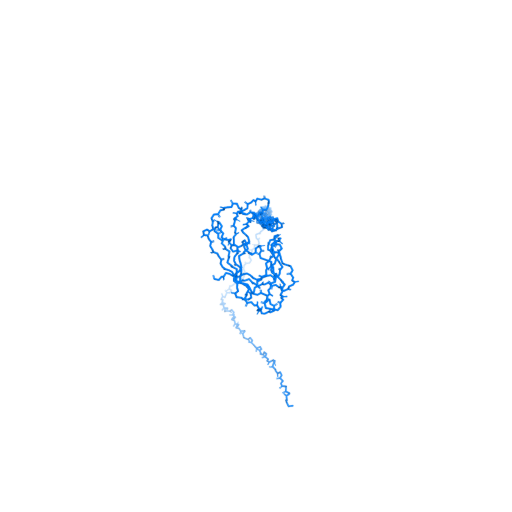ILE A CA 1
ATOM 730 C C . ILE A 1 91 ? 13.998 -2.051 -17.915 1.00 92.25 91 ILE A C 1
ATOM 732 O O . ILE A 1 91 ? 13.587 -1.727 -16.806 1.00 92.25 91 ILE A O 1
ATOM 736 N N . GLY A 1 92 ? 14.091 -3.327 -18.299 1.00 92.12 92 GLY A N 1
ATOM 737 C CA . GLY A 1 92 ? 13.734 -4.449 -17.435 1.00 92.12 92 GLY A CA 1
ATOM 738 C C . GLY A 1 92 ? 14.538 -4.458 -16.134 1.00 92.12 92 GLY A C 1
ATOM 739 O O . GLY A 1 92 ? 13.957 -4.571 -15.059 1.00 92.12 92 GLY A O 1
ATOM 740 N N . VAL A 1 93 ? 15.858 -4.265 -16.213 1.00 90.88 93 VAL A N 1
ATOM 741 C CA . VAL A 1 93 ? 16.737 -4.176 -15.034 1.00 90.88 93 VAL A CA 1
ATOM 742 C C . VAL A 1 93 ? 16.365 -2.991 -14.152 1.00 90.88 93 VAL A C 1
ATOM 744 O O . VAL A 1 93 ? 16.292 -3.157 -12.938 1.00 90.88 93 VAL A O 1
ATOM 747 N N . VAL A 1 94 ? 16.101 -1.819 -14.740 1.00 87.50 94 VAL A N 1
ATOM 748 C CA . VAL A 1 94 ? 15.644 -0.641 -13.995 1.00 87.50 94 VAL A CA 1
ATOM 749 C C . VAL A 1 94 ? 14.354 -0.989 -13.257 1.00 87.50 94 VAL A C 1
ATOM 751 O O . VAL A 1 94 ? 14.351 -0.958 -12.037 1.00 87.50 94 VAL A O 1
ATOM 754 N N . VAL A 1 95 ? 13.303 -1.445 -13.943 1.00 86.00 95 VAL A N 1
ATOM 755 C CA . VAL A 1 95 ? 12.013 -1.785 -13.311 1.00 86.00 95 VAL A CA 1
ATOM 756 C C . VAL A 1 95 ? 12.167 -2.792 -12.166 1.00 86.00 95 VAL A C 1
ATOM 758 O O . VAL A 1 95 ? 11.621 -2.571 -11.084 1.00 86.00 95 VAL A O 1
ATOM 761 N N . VAL A 1 96 ? 12.943 -3.864 -12.364 1.00 85.56 96 VAL A N 1
ATOM 762 C CA . VAL A 1 96 ? 13.198 -4.865 -11.314 1.00 85.56 96 VAL A CA 1
ATOM 763 C C . VAL A 1 96 ? 13.940 -4.247 -10.129 1.00 85.56 96 VAL A C 1
ATOM 765 O O . VAL A 1 96 ? 13.558 -4.478 -8.984 1.00 85.56 96 VAL A O 1
ATOM 768 N N . ALA A 1 97 ? 14.962 -3.426 -10.373 1.00 83.31 97 ALA A N 1
ATOM 769 C CA . ALA A 1 97 ? 15.664 -2.713 -9.310 1.00 83.31 97 ALA A CA 1
ATOM 770 C C . ALA A 1 97 ? 14.738 -1.736 -8.562 1.00 83.31 97 ALA A C 1
ATOM 772 O O . ALA A 1 97 ? 14.853 -1.597 -7.347 1.00 83.31 97 ALA A O 1
ATOM 773 N N . GLY A 1 98 ? 13.788 -1.101 -9.251 1.00 79.06 98 GLY A N 1
ATOM 774 C CA . GLY A 1 98 ? 12.777 -0.238 -8.639 1.00 79.06 98 GLY A CA 1
ATOM 775 C C . GLY A 1 98 ? 11.877 -1.000 -7.684 1.00 79.06 98 GLY A C 1
ATOM 776 O O . GLY A 1 98 ? 11.696 -0.572 -6.551 1.00 79.06 98 GLY A O 1
ATOM 777 N N . TYR A 1 99 ? 11.397 -2.169 -8.106 1.00 75.38 99 TYR A N 1
ATOM 778 C CA . TYR A 1 99 ? 10.610 -3.052 -7.248 1.00 75.38 99 TYR A CA 1
ATOM 779 C C . TYR A 1 99 ? 11.404 -3.515 -6.017 1.00 75.38 99 TYR A C 1
ATOM 781 O O . TYR A 1 99 ? 10.905 -3.454 -4.900 1.00 75.38 99 TYR A O 1
ATOM 789 N N . LEU A 1 100 ? 12.666 -3.917 -6.200 1.00 77.50 100 LEU A N 1
ATOM 790 C CA . LEU A 1 100 ? 13.527 -4.373 -5.100 1.00 77.50 100 LEU A CA 1
ATOM 791 C C . LEU A 1 100 ? 13.921 -3.259 -4.119 1.00 77.50 100 LEU A C 1
ATOM 793 O O . LEU A 1 100 ? 14.292 -3.550 -2.987 1.00 77.50 100 LEU A O 1
ATOM 797 N N . THR A 1 101 ? 13.883 -1.999 -4.553 1.00 78.44 101 THR A N 1
ATOM 798 C CA . THR A 1 101 ? 14.218 -0.827 -3.727 1.00 78.44 101 THR A CA 1
ATOM 799 C C . THR A 1 101 ? 12.986 -0.060 -3.258 1.00 78.44 101 THR A C 1
ATOM 801 O O . THR A 1 101 ? 13.133 1.009 -2.659 1.00 78.44 101 THR A O 1
ATOM 804 N N . PHE A 1 102 ? 11.788 -0.569 -3.551 1.00 77.62 102 PHE A N 1
ATOM 805 C CA . PHE A 1 102 ? 10.547 0.006 -3.067 1.00 77.62 102 PHE A CA 1
ATOM 806 C C . PHE A 1 102 ? 10.452 -0.196 -1.557 1.00 77.62 102 PHE A C 1
ATOM 808 O O . PHE A 1 102 ? 10.575 -1.311 -1.054 1.00 77.62 102 PHE A O 1
ATOM 815 N N . ASP A 1 103 ? 10.223 0.897 -0.844 1.00 77.06 103 ASP A N 1
ATOM 816 C CA . ASP A 1 103 ? 10.130 0.905 0.606 1.00 77.06 103 ASP A CA 1
ATOM 817 C C . ASP A 1 103 ? 8.980 1.821 1.019 1.00 77.06 103 ASP A C 1
ATOM 819 O O . ASP A 1 103 ? 8.957 3.004 0.675 1.00 77.06 103 ASP A O 1
ATOM 823 N N . ALA A 1 104 ? 8.002 1.269 1.730 1.00 75.00 104 ALA A N 1
ATOM 824 C CA . ALA A 1 104 ? 6.895 2.023 2.293 1.00 75.00 104 ALA A CA 1
ATOM 825 C C . ALA A 1 104 ? 6.802 1.709 3.781 1.00 75.00 104 ALA A C 1
ATOM 827 O O . ALA A 1 104 ? 6.482 0.584 4.160 1.00 75.00 104 ALA A O 1
ATOM 828 N N . PHE A 1 105 ? 7.067 2.697 4.627 1.00 79.75 105 PHE A N 1
ATOM 829 C CA . PHE A 1 105 ? 7.026 2.535 6.076 1.00 79.75 105 PHE A CA 1
ATOM 830 C C . PHE A 1 105 ? 6.135 3.594 6.713 1.00 79.75 105 PHE A C 1
ATOM 832 O O . PHE A 1 105 ? 6.042 4.729 6.239 1.00 79.75 105 PHE A O 1
ATOM 839 N N . GLY A 1 106 ? 5.471 3.188 7.793 1.00 74.31 106 GLY A N 1
ATOM 840 C CA . GLY A 1 106 ? 4.645 4.047 8.628 1.00 74.31 106 GLY A CA 1
ATOM 841 C C . GLY A 1 106 ? 5.312 4.293 9.979 1.00 74.31 106 GLY A C 1
ATOM 842 O O . GLY A 1 106 ? 5.669 3.336 10.667 1.00 74.31 106 GLY A O 1
ATOM 843 N N . ASN A 1 107 ? 5.473 5.550 10.384 1.00 74.44 107 ASN A N 1
ATOM 844 C CA . ASN A 1 107 ? 5.838 5.934 11.748 1.00 74.44 107 ASN A CA 1
ATOM 845 C C . ASN A 1 107 ? 4.609 6.489 12.480 1.00 74.44 107 ASN A C 1
ATOM 847 O O . ASN A 1 107 ? 3.834 7.264 11.937 1.00 74.44 107 ASN A O 1
ATOM 851 N N . GLN A 1 108 ? 4.444 6.141 13.754 1.00 69.06 108 GLN A N 1
ATOM 852 C CA . GLN A 1 108 ? 3.265 6.513 14.557 1.00 69.06 108 GLN A CA 1
ATOM 853 C C . GLN A 1 108 ? 3.297 7.960 15.088 1.00 69.06 108 GLN A C 1
ATOM 855 O O . GLN A 1 108 ? 2.591 8.292 16.030 1.00 69.06 108 GLN A O 1
ATOM 860 N N . ASN A 1 109 ? 4.129 8.822 14.494 1.00 72.88 109 ASN A N 1
ATOM 861 C CA . ASN A 1 109 ? 4.207 10.244 14.816 1.00 72.88 109 ASN A CA 1
ATOM 862 C C . ASN A 1 109 ? 3.804 11.044 13.576 1.00 72.88 109 ASN A C 1
ATOM 864 O O . ASN A 1 109 ? 4.648 11.305 12.715 1.00 72.88 109 ASN A O 1
ATOM 868 N N . ALA A 1 110 ? 2.529 11.425 13.493 1.00 75.00 110 ALA A N 1
ATOM 869 C CA . ALA A 1 110 ? 2.060 12.368 12.481 1.00 75.00 110 ALA A CA 1
ATOM 870 C C . ALA A 1 110 ? 2.758 13.731 12.624 1.00 75.00 110 ALA A C 1
ATOM 872 O O . ALA A 1 110 ? 3.105 14.158 13.729 1.00 75.00 110 ALA A O 1
ATOM 873 N N . TRP A 1 111 ? 2.927 14.445 11.513 1.00 79.62 111 TRP A N 1
ATOM 874 C CA . TRP A 1 111 ? 3.534 15.782 11.498 1.00 79.62 111 TRP A CA 1
ATOM 875 C C . TRP A 1 111 ? 2.540 16.912 11.799 1.00 79.62 111 TRP A C 1
ATOM 877 O O . TRP A 1 111 ? 2.903 18.086 11.757 1.00 79.62 111 TRP A O 1
ATOM 887 N N . GLY A 1 112 ? 1.299 16.567 12.154 1.00 71.56 112 GLY A N 1
ATOM 888 C CA . GLY A 1 112 ? 0.263 17.525 12.541 1.00 71.56 112 GLY A CA 1
ATOM 889 C C . GLY A 1 112 ? -0.454 18.175 11.356 1.00 71.56 112 GLY A C 1
ATOM 890 O O . GLY A 1 112 ? -1.051 19.238 11.519 1.00 71.56 112 GLY A O 1
ATOM 891 N N . ASN A 1 113 ? -0.407 17.561 10.170 1.00 79.19 113 ASN A N 1
ATOM 892 C CA . ASN A 1 113 ? -1.104 18.079 8.995 1.00 79.19 113 ASN A CA 1
ATOM 893 C C . ASN A 1 113 ? -2.631 17.887 9.081 1.00 79.19 113 ASN A C 1
ATOM 895 O O . ASN A 1 113 ? -3.139 16.989 9.753 1.00 79.19 113 ASN A O 1
ATOM 899 N N . SER A 1 114 ? -3.379 18.727 8.358 1.00 85.62 114 SER A N 1
ATOM 900 C CA . SER A 1 114 ? -4.815 18.516 8.119 1.00 85.62 114 SER A CA 1
ATOM 901 C C . SER A 1 114 ? -5.050 17.310 7.205 1.00 85.62 114 SER A C 1
ATOM 903 O O . SER A 1 114 ? -4.223 17.058 6.331 1.00 85.62 114 SER A O 1
ATOM 905 N N . TYR A 1 115 ? -6.206 16.646 7.318 1.00 90.81 115 TYR A N 1
ATOM 906 C CA . TYR A 1 115 ? -6.577 15.482 6.496 1.00 90.81 115 TYR A CA 1
ATOM 907 C C . TYR A 1 115 ? -7.742 15.790 5.533 1.00 90.81 115 TYR A C 1
ATOM 909 O O . TYR A 1 115 ? -8.868 15.351 5.780 1.00 90.81 115 TYR A O 1
ATOM 917 N N . PRO A 1 116 ? -7.533 16.589 4.467 1.00 92.75 116 PRO A N 1
ATOM 918 C CA . PRO A 1 116 ? -8.617 17.003 3.576 1.00 92.75 116 PRO A CA 1
ATOM 919 C C . PRO A 1 116 ? -9.090 15.891 2.631 1.00 92.75 116 PRO A C 1
ATOM 921 O O . PRO A 1 116 ? -10.184 15.992 2.079 1.00 92.75 116 PRO A O 1
ATOM 924 N N . TYR A 1 117 ? -8.290 14.843 2.428 1.00 92.38 117 TYR A N 1
ATOM 925 C CA . TYR A 1 117 ? -8.627 13.744 1.530 1.00 92.38 117 TYR A CA 1
ATOM 926 C C . TYR A 1 117 ? -9.132 12.542 2.317 1.00 92.38 117 TYR A C 1
ATOM 928 O O . TYR A 1 117 ? -8.589 12.209 3.368 1.00 92.38 117 TYR A O 1
ATOM 936 N N . VAL A 1 118 ? -10.151 11.869 1.788 1.00 93.19 118 VAL A N 1
ATOM 937 C CA . VAL A 1 118 ? -10.710 10.643 2.362 1.00 93.19 118 VAL A CA 1
ATOM 938 C C . VAL A 1 118 ? -10.802 9.594 1.267 1.00 93.19 118 VAL A C 1
ATOM 940 O O . VAL A 1 118 ? -11.282 9.878 0.171 1.00 93.19 118 VAL A O 1
ATOM 943 N N . ALA A 1 119 ? -10.339 8.386 1.566 1.00 93.19 119 ALA A N 1
ATOM 944 C CA . ALA A 1 119 ? -10.503 7.223 0.713 1.00 93.19 119 ALA A CA 1
ATOM 945 C C . ALA A 1 119 ? -10.984 6.038 1.548 1.00 93.19 119 ALA A C 1
ATOM 947 O O . ALA A 1 119 ? -10.451 5.770 2.626 1.00 93.19 119 ALA A O 1
ATOM 948 N N . THR A 1 120 ? -11.984 5.328 1.038 1.00 94.81 120 THR A N 1
ATOM 949 C CA . THR A 1 120 ? -12.578 4.174 1.709 1.00 94.81 120 THR A CA 1
ATOM 950 C C . THR A 1 120 ? -12.252 2.905 0.940 1.00 94.81 120 THR A C 1
ATOM 952 O O . THR A 1 120 ? -12.294 2.885 -0.291 1.00 94.81 120 THR A O 1
ATOM 955 N N . TYR A 1 121 ? -11.900 1.857 1.677 1.00 94.81 121 TYR A N 1
ATOM 956 C CA . TYR A 1 121 ? -11.476 0.584 1.128 1.00 94.81 121 TYR A CA 1
ATOM 957 C C . TYR A 1 121 ? -12.139 -0.583 1.850 1.00 94.81 121 TYR A C 1
ATOM 959 O O . TYR A 1 121 ? -12.211 -0.608 3.078 1.00 94.81 121 TYR A O 1
ATOM 967 N N . ASP A 1 122 ? -12.528 -1.580 1.071 1.00 95.75 122 ASP A N 1
ATOM 968 C CA . ASP A 1 122 ? -12.810 -2.926 1.540 1.00 95.75 122 ASP A CA 1
ATOM 969 C C . ASP A 1 122 ? -11.493 -3.694 1.628 1.00 95.75 122 ASP A C 1
ATOM 971 O O . ASP A 1 122 ? -10.768 -3.816 0.633 1.00 95.75 122 ASP A O 1
ATOM 975 N N . VAL A 1 123 ? -11.174 -4.197 2.819 1.00 96.31 123 VAL A N 1
ATOM 976 C CA . VAL A 1 123 ? -9.920 -4.892 3.107 1.00 96.31 123 VAL A CA 1
ATOM 977 C C . VAL A 1 123 ? -10.209 -6.282 3.659 1.00 96.31 123 VAL A C 1
ATOM 979 O O . VAL A 1 123 ? -10.804 -6.422 4.721 1.00 96.31 123 VAL A O 1
ATOM 982 N N . LEU A 1 124 ? -9.732 -7.310 2.956 1.00 96.56 124 LEU A N 1
ATOM 983 C CA . LEU A 1 124 ? -9.787 -8.701 3.403 1.00 96.56 124 LEU A CA 1
ATOM 984 C C . LEU A 1 124 ? -8.407 -9.147 3.883 1.00 96.56 124 LEU A C 1
ATOM 986 O O . LEU A 1 124 ? -7.452 -9.150 3.097 1.00 96.56 124 LEU A O 1
ATOM 990 N N . LEU A 1 125 ? -8.315 -9.575 5.142 1.00 96.81 125 LEU A N 1
ATOM 991 C CA . LEU A 1 125 ? -7.087 -10.085 5.755 1.00 96.81 125 LEU A CA 1
ATOM 992 C C . LEU A 1 125 ? -7.216 -11.570 6.118 1.00 96.81 125 LEU A C 1
ATOM 994 O O . LEU A 1 125 ? -8.305 -12.025 6.477 1.00 96.81 125 LEU A O 1
ATOM 998 N N . PRO A 1 126 ? -6.124 -12.349 6.041 1.00 96.38 126 PRO A N 1
ATOM 999 C CA . PRO A 1 126 ? -6.103 -13.685 6.619 1.00 96.38 126 PRO A CA 1
ATOM 1000 C C . PRO A 1 126 ? -6.215 -13.604 8.147 1.00 96.38 126 PRO A C 1
ATOM 1002 O O . PRO A 1 126 ? -5.671 -12.693 8.771 1.00 96.38 126 PRO A O 1
ATOM 1005 N N . ASP A 1 127 ? -6.902 -14.570 8.750 1.00 95.12 127 ASP A N 1
ATOM 1006 C CA . ASP A 1 127 ? -6.943 -14.698 10.206 1.00 95.12 127 ASP A CA 1
ATOM 1007 C C . ASP A 1 127 ? -5.633 -15.297 10.729 1.00 95.12 127 ASP A C 1
ATOM 1009 O O . ASP A 1 127 ? -5.101 -16.257 10.170 1.00 95.12 127 ASP A O 1
ATOM 1013 N N . SER A 1 128 ? -5.122 -14.722 11.815 1.00 93.94 128 SER A N 1
ATOM 1014 C CA . SER A 1 128 ? -3.971 -15.205 12.577 1.00 93.94 128 SER A CA 1
ATOM 1015 C C . SER A 1 128 ? -2.675 -15.329 11.769 1.00 93.94 128 SER A C 1
ATOM 1017 O O . SER A 1 128 ? -1.759 -16.054 12.155 1.00 93.94 128 SER A O 1
ATOM 1019 N N . SER A 1 129 ? -2.573 -14.578 10.670 1.00 94.38 129 SER A N 1
ATOM 1020 C CA . SER A 1 129 ? -1.374 -14.469 9.844 1.00 94.38 129 SER A CA 1
ATOM 1021 C C . SER A 1 129 ? -0.963 -13.011 9.725 1.00 94.38 129 SER A C 1
ATOM 1023 O O . SER A 1 129 ? -1.783 -12.140 9.435 1.00 94.38 129 SER A O 1
ATOM 1025 N N . GLU A 1 130 ? 0.321 -12.749 9.936 1.00 93.56 130 GLU A N 1
ATOM 1026 C CA . GLU A 1 130 ? 0.899 -11.426 9.730 1.00 93.56 130 GLU A CA 1
ATOM 1027 C C . GLU A 1 130 ? 1.090 -11.180 8.229 1.00 93.56 130 GLU A C 1
ATOM 1029 O O . GLU A 1 130 ? 1.622 -12.030 7.513 1.00 93.56 130 GLU A O 1
ATOM 1034 N N . VAL A 1 131 ? 0.629 -10.025 7.755 1.00 94.62 131 VAL A N 1
ATOM 1035 C CA . VAL A 1 131 ? 0.790 -9.549 6.379 1.00 94.62 131 VAL A CA 1
ATOM 1036 C C . VAL A 1 131 ? 1.509 -8.206 6.392 1.00 94.62 131 VAL A C 1
ATOM 1038 O O . VAL A 1 131 ? 1.349 -7.422 7.323 1.00 94.62 131 VAL A O 1
ATOM 1041 N N . PHE A 1 132 ? 2.285 -7.908 5.357 1.00 91.75 132 PHE A N 1
ATOM 1042 C CA . PHE A 1 132 ? 3.075 -6.679 5.296 1.00 91.75 132 PHE A CA 1
ATOM 1043 C C . PHE A 1 132 ? 2.519 -5.747 4.224 1.00 91.75 132 PHE A C 1
ATOM 1045 O O . PHE A 1 132 ? 2.539 -6.079 3.042 1.00 91.75 132 PHE A O 1
ATOM 1052 N N . PHE A 1 133 ? 2.007 -4.589 4.642 1.00 89.12 133 PHE A N 1
ATOM 1053 C CA . PHE A 1 133 ? 1.636 -3.511 3.728 1.00 89.12 133 PHE A CA 1
ATOM 1054 C C . PHE A 1 133 ? 2.856 -2.615 3.527 1.00 89.12 133 PHE A C 1
ATOM 1056 O O . PHE A 1 133 ? 3.190 -1.804 4.393 1.00 89.12 133 PHE A O 1
ATOM 1063 N N . GLY A 1 134 ? 3.576 -2.819 2.422 1.00 86.31 134 GLY A N 1
ATOM 1064 C CA . GLY A 1 134 ? 4.956 -2.349 2.312 1.00 86.31 134 GLY A CA 1
ATOM 1065 C C . GLY A 1 134 ? 5.819 -2.997 3.398 1.00 86.31 134 GLY A C 1
ATOM 1066 O O . GLY A 1 134 ? 5.917 -4.216 3.462 1.00 86.31 134 GLY A O 1
ATOM 1067 N N . ASN A 1 135 ? 6.381 -2.185 4.291 1.00 85.25 135 ASN A N 1
ATOM 1068 C CA . ASN A 1 135 ? 7.156 -2.611 5.460 1.00 85.25 135 ASN A CA 1
ATOM 1069 C C . ASN A 1 135 ? 6.395 -2.440 6.787 1.00 85.25 135 ASN A C 1
ATOM 1071 O O . ASN A 1 135 ? 6.990 -2.526 7.861 1.00 85.25 135 ASN A O 1
ATOM 1075 N N . VAL A 1 136 ? 5.079 -2.204 6.738 1.00 88.25 136 VAL A N 1
ATOM 1076 C CA . VAL A 1 136 ? 4.235 -2.122 7.936 1.00 88.25 136 VAL A CA 1
ATOM 1077 C C . VAL A 1 136 ? 3.588 -3.485 8.207 1.00 88.25 136 VAL A C 1
ATOM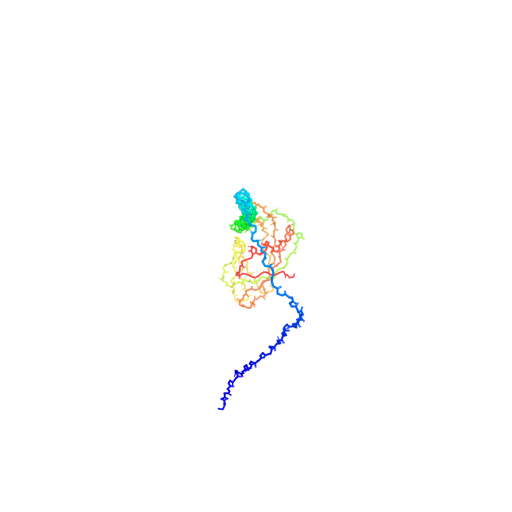 1079 O O . VAL A 1 136 ? 2.748 -3.917 7.412 1.00 88.25 136 VAL A O 1
ATOM 1082 N N . PRO A 1 137 ? 3.935 -4.169 9.315 1.00 91.81 137 PRO A N 1
ATOM 1083 C CA . PRO A 1 137 ? 3.291 -5.422 9.683 1.00 91.81 137 PRO A CA 1
ATOM 1084 C C . PRO A 1 137 ? 1.852 -5.181 10.137 1.00 91.81 137 PRO A C 1
ATOM 1086 O O . PRO A 1 137 ? 1.581 -4.295 10.952 1.00 91.81 137 PRO A O 1
ATOM 1089 N N . VAL A 1 138 ? 0.935 -5.997 9.638 1.00 94.50 138 VAL A N 1
ATOM 1090 C CA . VAL A 1 138 ? -0.475 -6.010 10.012 1.00 94.50 138 VAL A CA 1
ATOM 1091 C C . VAL A 1 138 ? -0.868 -7.431 10.385 1.00 94.50 138 VAL A C 1
ATOM 1093 O O . VAL A 1 138 ? -0.703 -8.359 9.600 1.00 94.50 138 VAL A O 1
ATOM 1096 N N . LEU A 1 139 ? -1.408 -7.607 11.586 1.00 96.19 139 LEU A N 1
ATOM 1097 C CA . LEU A 1 139 ? -1.876 -8.895 12.090 1.00 96.19 139 LEU A CA 1
ATOM 1098 C C . LEU A 1 139 ? -3.302 -8.740 12.602 1.00 96.19 139 LEU A C 1
ATOM 1100 O O . LEU A 1 139 ? -3.562 -7.909 13.470 1.00 96.19 139 LEU A O 1
ATOM 1104 N N . ALA A 1 140 ? -4.203 -9.576 12.102 1.00 96.62 140 ALA A N 1
ATOM 1105 C CA . ALA A 1 140 ? -5.572 -9.669 12.579 1.00 96.62 140 ALA A CA 1
ATOM 1106 C C . ALA A 1 140 ? -5.792 -11.051 13.202 1.00 96.62 140 ALA A C 1
ATOM 1108 O O . ALA A 1 140 ? -5.462 -12.059 12.585 1.00 96.62 140 ALA A O 1
ATOM 1109 N N . VAL A 1 141 ? -6.313 -11.096 14.427 1.00 96.25 141 VAL A N 1
ATOM 1110 C CA . VAL A 1 141 ? -6.604 -12.345 15.148 1.00 96.25 141 VAL A CA 1
ATOM 1111 C C . VAL A 1 141 ? -8.050 -12.312 15.600 1.00 96.25 141 VAL A C 1
ATOM 1113 O O . VAL A 1 141 ? -8.421 -11.454 16.408 1.00 96.25 141 VAL A O 1
ATOM 1116 N N . SER A 1 142 ? -8.868 -13.217 15.072 1.00 94.75 142 SER A N 1
ATOM 1117 C CA . SER A 1 142 ? -10.267 -13.326 15.475 1.00 94.75 142 SER A CA 1
ATOM 1118 C C . SER A 1 142 ? -10.407 -13.980 16.854 1.00 94.75 142 SER A C 1
ATOM 1120 O O . SER A 1 142 ? -9.632 -14.851 17.247 1.00 94.75 142 SER A O 1
ATOM 1122 N N . SER A 1 143 ? -11.390 -13.526 17.628 1.00 92.56 143 SER A N 1
ATOM 1123 C CA . SER A 1 143 ? -11.732 -14.083 18.936 1.00 92.56 143 SER A CA 1
ATOM 1124 C C . SER A 1 143 ? -13.232 -13.927 19.178 1.00 92.56 143 SER A C 1
ATOM 1126 O O . SER A 1 143 ? -13.694 -12.946 19.763 1.00 92.56 143 SER A O 1
ATOM 1128 N N . GLY A 1 144 ? -14.014 -14.909 18.725 1.00 88.50 144 GLY A N 1
ATOM 1129 C CA . GLY A 1 144 ? -15.475 -14.848 18.794 1.00 88.50 144 GLY A CA 1
ATOM 1130 C C . GLY A 1 144 ? -16.027 -13.768 17.861 1.00 88.50 144 GLY A C 1
ATOM 1131 O O . GLY A 1 144 ? -15.833 -13.847 16.652 1.00 88.50 144 GLY A O 1
ATOM 1132 N N . ASN A 1 145 ? -16.707 -12.766 18.424 1.00 90.69 145 ASN A N 1
ATOM 1133 C CA . ASN A 1 145 ? -17.283 -11.647 17.663 1.00 90.69 145 ASN A CA 1
ATOM 1134 C C . ASN A 1 145 ? -16.344 -10.437 17.540 1.00 90.69 145 ASN A C 1
ATOM 1136 O O . ASN A 1 145 ? -16.688 -9.463 16.865 1.00 90.69 145 ASN A O 1
ATOM 1140 N N . ASP A 1 146 ? -15.180 -10.503 18.181 1.00 94.94 146 ASP A N 1
ATOM 1141 C CA . ASP A 1 146 ? -14.183 -9.444 18.166 1.00 94.94 146 ASP A CA 1
ATOM 1142 C C . ASP A 1 146 ? -12.962 -9.871 17.351 1.00 94.94 146 ASP A C 1
ATOM 1144 O O . ASP A 1 146 ? -12.665 -11.058 17.186 1.00 94.94 146 ASP A O 1
ATOM 1148 N N . VAL A 1 147 ? -12.213 -8.886 16.869 1.00 97.00 147 VAL A N 1
ATOM 1149 C CA . VAL A 1 147 ? -10.917 -9.094 16.231 1.00 97.00 147 VAL A CA 1
ATOM 1150 C C . VAL A 1 147 ? -9.880 -8.185 16.870 1.00 97.00 147 VAL A C 1
ATOM 1152 O O . VAL A 1 147 ? -10.080 -6.983 17.033 1.00 97.00 147 VAL A O 1
ATOM 1155 N N . THR A 1 148 ? -8.744 -8.760 17.243 1.00 97.06 148 THR A N 1
ATOM 1156 C CA . THR A 1 148 ? -7.577 -7.977 17.642 1.00 97.06 148 THR A CA 1
ATOM 1157 C C . THR A 1 148 ? -6.794 -7.630 16.387 1.00 97.06 148 THR A C 1
ATOM 1159 O O . THR A 1 148 ? -6.215 -8.517 15.761 1.00 97.06 148 THR A O 1
ATOM 1162 N N . LEU A 1 149 ? -6.761 -6.349 16.026 1.00 96.81 149 LEU A N 1
ATOM 1163 C CA . LEU A 1 149 ? -5.987 -5.841 14.899 1.00 96.81 149 LEU A CA 1
ATOM 1164 C C . LEU A 1 149 ? -4.748 -5.118 15.419 1.00 96.81 149 LEU A C 1
ATOM 1166 O O . LEU A 1 149 ? -4.830 -4.215 16.252 1.00 96.81 149 LEU A O 1
ATOM 1170 N N . LYS A 1 150 ? -3.589 -5.520 14.915 1.00 95.06 150 LYS A N 1
ATOM 1171 C CA . LYS A 1 150 ? -2.305 -4.878 15.169 1.00 95.06 150 LYS A CA 1
ATOM 1172 C C . LYS A 1 150 ? -1.781 -4.298 13.861 1.00 95.06 150 LYS A C 1
ATOM 1174 O O . LYS A 1 150 ? -1.678 -5.033 12.886 1.00 95.06 150 LYS A O 1
ATOM 1179 N N . ILE A 1 151 ? -1.439 -3.013 13.857 1.00 92.75 151 ILE A N 1
ATOM 1180 C CA . ILE A 1 151 ? -0.832 -2.296 12.728 1.00 92.75 151 ILE A CA 1
ATOM 1181 C C . ILE A 1 151 ? 0.466 -1.664 13.234 1.00 92.75 151 ILE A C 1
ATOM 1183 O O . ILE A 1 151 ? 0.452 -0.782 14.097 1.00 92.75 151 ILE A O 1
ATOM 1187 N N . GLY A 1 152 ? 1.611 -2.130 12.736 1.00 88.62 152 GLY A N 1
ATOM 1188 C CA . GLY A 1 152 ? 2.912 -1.749 13.279 1.00 88.62 152 GLY A CA 1
ATOM 1189 C C . GLY A 1 152 ? 3.007 -2.116 14.762 1.00 88.62 152 GLY A C 1
ATOM 1190 O O . GLY A 1 152 ? 2.921 -3.287 15.129 1.00 88.62 152 GLY A O 1
ATOM 1191 N N . ASN A 1 153 ? 3.143 -1.111 15.628 1.00 87.00 153 ASN A N 1
ATOM 1192 C CA . ASN A 1 153 ? 3.192 -1.287 17.083 1.00 87.00 153 ASN A CA 1
ATOM 1193 C C . ASN A 1 153 ? 1.861 -0.986 17.790 1.00 87.00 153 ASN A C 1
ATOM 1195 O O . ASN A 1 153 ? 1.764 -1.178 18.999 1.00 87.00 153 ASN A O 1
ATOM 1199 N N . GLU A 1 154 ? 0.842 -0.522 17.064 1.00 90.56 154 GLU A N 1
ATOM 1200 C CA . GLU A 1 154 ? -0.457 -0.181 17.641 1.00 90.56 154 GLU A CA 1
ATOM 1201 C C . GLU A 1 154 ? -1.382 -1.393 17.575 1.00 90.56 154 GLU A C 1
ATOM 1203 O O . GLU A 1 154 ? -1.472 -2.063 16.546 1.00 90.56 154 GLU A O 1
ATOM 1208 N N . ARG A 1 155 ? -2.063 -1.686 18.682 1.00 94.38 155 ARG A N 1
ATOM 1209 C CA . ARG A 1 155 ? -3.021 -2.785 18.794 1.00 94.38 155 ARG A CA 1
ATOM 1210 C C . ARG A 1 155 ? -4.356 -2.233 19.267 1.00 94.38 155 ARG A C 1
ATOM 1212 O O . ARG A 1 155 ? -4.402 -1.557 20.289 1.00 94.38 155 ARG A O 1
ATOM 1219 N N . GLN A 1 156 ? -5.419 -2.607 18.569 1.00 96.19 156 GLN A N 1
ATOM 1220 C CA . GLN A 1 156 ? -6.798 -2.286 18.915 1.00 96.19 156 GLN A CA 1
ATOM 1221 C C . GLN A 1 156 ? -7.652 -3.556 18.885 1.00 96.19 156 GLN A C 1
ATOM 1223 O O . GLN A 1 156 ? -7.362 -4.502 18.148 1.00 96.19 156 GLN A O 1
ATOM 1228 N N . ILE A 1 157 ? -8.710 -3.576 19.692 1.00 96.69 157 ILE A N 1
ATOM 1229 C CA . ILE A 1 157 ? -9.753 -4.603 19.629 1.00 96.69 157 ILE A CA 1
ATOM 1230 C C . ILE A 1 157 ? -10.940 -3.977 18.909 1.00 96.69 157 ILE A C 1
ATOM 1232 O O . ILE A 1 157 ? -11.393 -2.898 19.285 1.00 96.69 157 ILE A O 1
ATOM 1236 N N . LEU A 1 158 ? -11.419 -4.641 17.864 1.00 96.88 158 LEU A N 1
ATOM 1237 C CA . LEU A 1 158 ? -12.553 -4.196 17.075 1.00 96.88 158 LEU A CA 1
ATOM 1238 C C . LEU A 1 158 ? -13.698 -5.178 17.265 1.00 96.88 158 LEU A C 1
ATOM 1240 O O . LEU A 1 158 ? -13.568 -6.361 16.949 1.00 96.88 158 LEU A O 1
ATOM 1244 N N . SER A 1 159 ? -14.827 -4.662 17.732 1.00 96.56 159 SER A N 1
ATOM 1245 C CA . SER A 1 159 ? -16.090 -5.391 17.731 1.00 96.56 159 SER A CA 1
ATOM 1246 C C . SER A 1 159 ? -16.803 -5.211 16.398 1.00 96.56 159 SER A C 1
ATOM 1248 O O . SER A 1 159 ? -16.700 -4.161 15.754 1.00 96.56 159 SER A O 1
ATOM 1250 N N . ILE A 1 160 ? -17.547 -6.235 15.984 1.00 96.19 160 ILE A N 1
ATOM 1251 C CA . ILE A 1 160 ? -18.281 -6.212 14.718 1.00 96.19 160 ILE A CA 1
ATOM 1252 C C . ILE A 1 160 ? -19.188 -4.972 14.601 1.00 96.19 160 ILE A C 1
ATOM 1254 O O . ILE A 1 160 ? -19.918 -4.613 15.526 1.00 96.19 160 ILE A O 1
ATOM 1258 N N . GLY A 1 161 ? -19.110 -4.283 13.461 1.00 95.56 161 GLY A N 1
ATOM 1259 C CA . GLY A 1 161 ? -19.902 -3.093 13.142 1.00 95.56 161 GLY A CA 1
ATOM 1260 C C . GLY A 1 161 ? -19.496 -1.806 13.870 1.00 95.56 161 GLY A C 1
ATOM 1261 O O . GLY A 1 161 ? -20.062 -0.756 13.572 1.00 95.56 161 GLY A O 1
ATOM 1262 N N . THR A 1 162 ? -18.523 -1.850 14.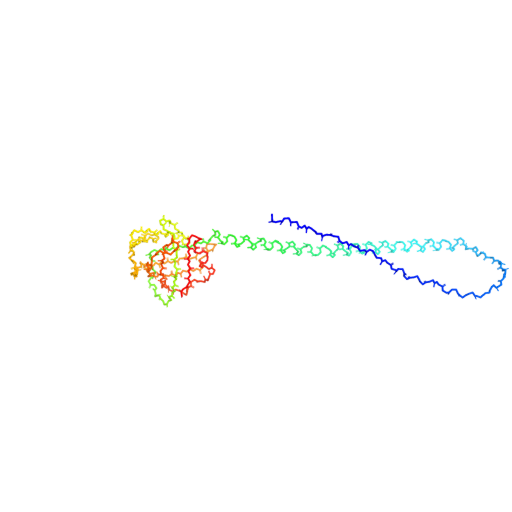786 1.00 96.25 162 THR A N 1
ATOM 1263 C CA . THR A 1 162 ? -18.081 -0.664 15.533 1.00 96.25 162 THR A CA 1
ATOM 1264 C C . THR A 1 162 ? -16.840 -0.044 14.882 1.00 96.25 162 THR A C 1
ATOM 1266 O O . THR A 1 162 ? -15.820 -0.728 14.766 1.00 96.25 162 THR A O 1
ATOM 1269 N N . PRO A 1 163 ? -16.883 1.236 14.466 1.00 96.25 163 PRO A N 1
ATOM 1270 C CA . PRO A 1 163 ? -15.705 1.926 13.958 1.00 96.25 163 PRO A CA 1
ATOM 1271 C C . PRO A 1 163 ? -14.735 2.262 15.096 1.00 96.25 163 PRO A C 1
ATOM 1273 O O . PRO A 1 163 ? -15.133 2.817 16.120 1.00 96.25 163 PRO A O 1
ATOM 1276 N N . VAL A 1 164 ? -13.453 1.972 14.887 1.00 96.62 164 VAL A N 1
ATOM 1277 C CA . VAL A 1 164 ? -12.355 2.313 15.800 1.00 96.62 164 VAL A CA 1
ATOM 1278 C C . VAL A 1 164 ? -11.351 3.195 15.067 1.00 96.62 164 VAL A C 1
ATOM 1280 O O . VAL A 1 164 ? -10.942 2.888 13.945 1.00 96.62 164 VAL A O 1
ATOM 1283 N N . GLU A 1 165 ? -10.964 4.301 15.695 1.00 94.81 165 GLU A N 1
ATOM 1284 C CA . GLU A 1 165 ? -9.925 5.196 15.186 1.00 94.81 165 GLU A CA 1
ATOM 1285 C C . GLU A 1 165 ? -8.551 4.767 15.710 1.00 94.81 165 GLU A C 1
ATOM 1287 O O . GLU A 1 165 ? -8.380 4.500 16.900 1.00 94.81 165 GLU A O 1
ATOM 1292 N N . PHE A 1 166 ? -7.582 4.678 14.803 1.00 92.25 166 PHE A N 1
ATOM 1293 C CA . PHE A 1 166 ? -6.175 4.436 15.120 1.00 92.25 166 PHE A CA 1
ATOM 1294 C C . PHE A 1 166 ? -5.445 5.760 15.284 1.00 92.25 166 PHE A C 1
ATOM 1296 O O . PHE A 1 166 ? -5.871 6.770 14.729 1.00 92.25 166 PHE A O 1
ATOM 1303 N N . GLN A 1 167 ? -4.322 5.773 15.997 1.00 90.12 167 GLN A N 1
ATOM 1304 C CA . GLN A 1 167 ? -3.556 7.006 16.130 1.00 90.12 167 GLN A CA 1
ATOM 1305 C C . GLN A 1 167 ? -3.082 7.525 14.763 1.00 90.12 167 GLN A C 1
ATOM 1307 O O . GLN A 1 167 ? -2.721 6.737 13.879 1.00 90.12 167 GLN A O 1
ATOM 1312 N N . PRO A 1 168 ? -3.064 8.856 14.568 1.00 90.19 168 PRO A N 1
ATOM 1313 C CA . PRO A 1 168 ? -2.483 9.444 13.379 1.00 90.19 168 PRO A CA 1
ATOM 1314 C C . PRO A 1 168 ? -1.029 9.019 13.197 1.00 90.19 168 PRO A C 1
ATOM 1316 O O . PRO A 1 168 ? -0.219 9.071 14.124 1.00 90.19 168 PRO A O 1
ATOM 1319 N N . ALA A 1 169 ? -0.689 8.646 11.975 1.00 88.38 169 ALA A N 1
ATOM 1320 C CA . ALA A 1 169 ? 0.634 8.177 11.614 1.00 88.38 169 ALA A CA 1
ATOM 1321 C C . ALA A 1 169 ? 1.105 8.871 10.338 1.00 88.38 169 ALA A C 1
ATOM 1323 O O . ALA A 1 169 ? 0.330 9.490 9.610 1.00 88.38 169 ALA A O 1
ATOM 1324 N N . HIS A 1 170 ? 2.399 8.790 10.083 1.00 89.12 170 HIS A N 1
ATOM 1325 C CA . HIS A 1 170 ? 3.033 9.336 8.902 1.00 89.12 170 HIS A CA 1
ATOM 1326 C C . HIS A 1 170 ? 3.579 8.197 8.047 1.00 89.12 170 HIS A C 1
ATOM 1328 O O . HIS A 1 170 ? 4.023 7.171 8.554 1.00 89.12 170 HIS A O 1
ATOM 1334 N N . MET A 1 171 ? 3.469 8.339 6.733 1.00 87.38 171 MET A N 1
ATOM 1335 C CA . MET A 1 171 ? 3.880 7.335 5.765 1.00 87.38 171 MET A CA 1
ATOM 1336 C C . MET A 1 171 ? 4.853 7.948 4.778 1.00 87.38 171 MET A C 1
ATOM 1338 O O . MET A 1 171 ? 4.549 8.956 4.137 1.00 87.38 171 MET A O 1
ATOM 1342 N N . THR A 1 172 ? 5.980 7.273 4.589 1.00 88.94 172 THR A N 1
ATOM 1343 C CA . THR A 1 172 ? 6.981 7.633 3.589 1.00 88.94 172 THR A CA 1
ATOM 1344 C C . THR A 1 172 ? 7.104 6.500 2.582 1.00 88.94 172 THR A C 1
ATOM 1346 O O . THR A 1 172 ? 7.297 5.345 2.957 1.00 88.94 172 THR A O 1
ATOM 1349 N N . VAL A 1 173 ? 7.009 6.836 1.296 1.00 87.81 173 VAL A N 1
ATOM 1350 C CA . VAL A 1 173 ? 7.217 5.909 0.181 1.00 87.81 173 VAL A CA 1
ATOM 1351 C C . VAL A 1 173 ? 8.483 6.310 -0.561 1.00 87.81 173 VAL A C 1
ATOM 1353 O O . VAL A 1 173 ? 8.599 7.438 -1.052 1.00 87.81 173 VAL A O 1
ATOM 1356 N N . LYS A 1 174 ? 9.425 5.375 -0.666 1.00 88.94 174 LYS A N 1
ATOM 1357 C CA . LYS A 1 174 ? 10.711 5.534 -1.340 1.00 88.94 174 LYS A CA 1
ATOM 1358 C C . LYS A 1 174 ? 10.875 4.503 -2.451 1.00 88.94 174 LYS A C 1
ATOM 1360 O O . LYS A 1 174 ? 10.381 3.385 -2.358 1.00 88.94 174 LYS A O 1
ATOM 1365 N N . MET A 1 175 ? 11.598 4.884 -3.497 1.00 85.69 175 MET A N 1
ATOM 1366 C CA . MET A 1 175 ? 12.023 3.991 -4.577 1.00 85.69 175 MET A CA 1
ATOM 1367 C C . MET A 1 175 ? 13.403 4.441 -5.052 1.00 85.69 175 MET A C 1
ATOM 1369 O O . MET A 1 175 ? 13.640 5.640 -5.200 1.00 85.69 175 MET A O 1
ATOM 1373 N N . TYR A 1 176 ? 14.341 3.511 -5.239 1.00 85.94 176 TYR A N 1
ATOM 1374 C CA . TYR A 1 176 ? 15.762 3.820 -5.476 1.00 85.94 176 TYR A CA 1
ATOM 1375 C C . TYR A 1 176 ? 16.389 4.758 -4.425 1.00 85.94 176 TYR A C 1
ATOM 1377 O O . TYR A 1 176 ? 17.294 5.532 -4.732 1.00 85.94 176 TYR A O 1
ATOM 1385 N N . GLY A 1 177 ? 15.882 4.739 -3.188 1.00 82.75 177 GLY A N 1
ATOM 1386 C CA . GLY A 1 177 ? 16.311 5.649 -2.120 1.00 82.75 177 GLY A CA 1
ATOM 1387 C C . GLY A 1 177 ? 15.799 7.092 -2.244 1.00 82.75 177 GLY A C 1
ATOM 1388 O O . GLY A 1 177 ? 16.060 7.895 -1.351 1.00 82.75 177 GLY A O 1
ATOM 1389 N N . LEU A 1 178 ? 15.047 7.424 -3.297 1.00 86.25 178 LEU A N 1
ATOM 1390 C CA . LEU A 1 178 ? 14.389 8.720 -3.453 1.00 86.25 178 LEU A CA 1
ATOM 1391 C C . LEU A 1 178 ? 12.998 8.674 -2.822 1.00 86.25 178 LEU A C 1
ATOM 1393 O O . LEU A 1 178 ? 12.227 7.752 -3.091 1.00 86.25 178 LEU A O 1
ATOM 1397 N N . THR A 1 179 ? 12.663 9.679 -2.011 1.00 89.12 179 THR A N 1
ATOM 1398 C CA . THR A 1 179 ? 11.299 9.862 -1.507 1.00 89.12 179 THR A CA 1
ATOM 1399 C C . THR A 1 179 ? 10.387 10.232 -2.668 1.00 89.12 179 THR A C 1
ATOM 1401 O O . THR A 1 179 ? 10.522 11.298 -3.265 1.00 89.12 179 THR A O 1
ATOM 1404 N N . LEU A 1 180 ? 9.449 9.343 -2.981 1.00 87.38 180 LEU A N 1
ATOM 1405 C CA . LEU A 1 180 ? 8.398 9.602 -3.957 1.00 87.38 180 LEU A CA 1
ATOM 1406 C C . LEU A 1 180 ? 7.224 10.336 -3.323 1.00 87.38 180 LEU A C 1
ATOM 1408 O O . LEU A 1 180 ? 6.544 11.109 -3.995 1.00 87.38 180 LEU A O 1
ATOM 1412 N N . ARG A 1 181 ? 6.949 10.035 -2.049 1.00 86.81 181 ARG A N 1
ATOM 1413 C CA . ARG A 1 181 ? 5.778 10.544 -1.348 1.00 86.81 181 ARG A CA 1
ATOM 1414 C C . ARG A 1 181 ? 5.948 10.507 0.164 1.00 86.81 181 ARG A C 1
ATOM 1416 O O . ARG A 1 181 ? 6.448 9.528 0.708 1.00 86.81 181 ARG A O 1
ATOM 1423 N N . GLU A 1 182 ? 5.420 11.531 0.817 1.00 89.38 182 GLU A N 1
ATOM 1424 C CA . GLU A 1 182 ? 5.266 11.632 2.266 1.00 89.38 182 GLU A CA 1
ATOM 1425 C C . GLU A 1 182 ? 3.843 12.105 2.563 1.00 89.38 182 GLU A C 1
ATOM 1427 O O . GLU A 1 182 ? 3.346 13.026 1.918 1.00 89.38 182 GLU A O 1
ATOM 1432 N N . SER A 1 183 ? 3.143 11.440 3.478 1.00 89.06 183 SER A N 1
ATOM 1433 C CA . SER A 1 183 ? 1.770 11.807 3.828 1.00 89.06 183 SER A CA 1
ATOM 1434 C C . SER A 1 183 ? 1.451 11.373 5.245 1.00 89.06 183 SER A C 1
ATOM 1436 O O . SER A 1 183 ? 1.690 10.223 5.609 1.00 89.06 183 SER A O 1
ATOM 1438 N N . ASP A 1 184 ? 0.807 12.256 5.999 1.00 91.25 184 ASP A N 1
ATOM 1439 C CA . ASP A 1 184 ? 0.128 11.862 7.226 1.00 91.25 184 ASP A CA 1
ATOM 1440 C C . ASP A 1 184 ? -1.176 11.151 6.865 1.00 91.25 184 ASP A C 1
ATOM 1442 O O . ASP A 1 184 ? -1.814 11.453 5.843 1.00 91.25 184 ASP A O 1
ATOM 1446 N N . TYR A 1 185 ? -1.571 10.201 7.703 1.00 90.50 185 TYR A N 1
ATOM 1447 C CA . TYR A 1 185 ? -2.810 9.465 7.572 1.00 90.50 185 TYR A CA 1
ATOM 1448 C C . TYR A 1 185 ? -3.448 9.184 8.934 1.00 90.50 185 TYR A C 1
ATOM 1450 O O . TYR A 1 185 ? -2.776 9.000 9.946 1.00 90.50 185 TYR A O 1
ATOM 1458 N N . HIS A 1 186 ? -4.774 9.129 8.940 1.00 92.56 186 HIS A N 1
ATOM 1459 C CA . HIS A 1 186 ? -5.586 8.776 10.093 1.00 92.56 186 HIS A CA 1
ATOM 1460 C C . HIS A 1 186 ? -6.608 7.724 9.653 1.00 92.56 186 HIS A C 1
ATOM 1462 O O . HIS A 1 186 ? -7.377 7.956 8.714 1.00 92.56 186 HIS A O 1
ATOM 1468 N N . LEU A 1 187 ? -6.572 6.545 10.281 1.00 94.19 187 LEU A N 1
ATOM 1469 C CA . LEU A 1 187 ? -7.411 5.410 9.898 1.00 94.19 187 LEU A CA 1
ATOM 1470 C C . LEU A 1 187 ? -8.600 5.271 10.841 1.00 94.19 187 LEU A C 1
ATOM 1472 O O . LEU A 1 187 ? -8.438 5.220 12.057 1.00 94.19 187 LEU A O 1
ATOM 1476 N N . THR A 1 188 ? -9.780 5.102 10.258 1.00 96.62 188 THR A N 1
ATOM 1477 C CA . THR A 1 188 ? -10.961 4.585 10.949 1.00 96.62 188 THR A CA 1
ATOM 1478 C C . THR A 1 188 ? -11.281 3.219 10.362 1.00 96.62 188 THR A C 1
ATOM 1480 O O . THR A 1 188 ? -11.502 3.103 9.156 1.00 96.62 188 THR A O 1
ATOM 1483 N N . ILE A 1 189 ? -11.292 2.180 11.192 1.00 97.31 189 ILE A N 1
ATOM 1484 C CA . ILE A 1 189 ? -11.459 0.793 10.754 1.00 97.31 189 ILE A CA 1
ATOM 1485 C C . ILE A 1 189 ? -12.701 0.205 11.411 1.00 97.31 189 ILE A C 1
ATOM 1487 O O . ILE A 1 189 ? -12.894 0.334 12.615 1.00 97.31 189 ILE A O 1
ATOM 1491 N N . THR A 1 190 ? -13.539 -0.456 10.617 1.00 97.56 190 THR A N 1
ATOM 1492 C CA . THR A 1 190 ? -14.714 -1.193 11.096 1.00 97.56 190 THR A CA 1
ATOM 1493 C C . THR A 1 190 ? -14.578 -2.654 10.700 1.00 97.56 190 THR A C 1
ATOM 1495 O O . THR A 1 190 ? -14.464 -2.959 9.515 1.00 97.56 190 THR A O 1
ATOM 1498 N N . TYR A 1 191 ? -14.611 -3.563 11.672 1.00 97.31 191 TYR A N 1
ATOM 1499 C CA . TYR A 1 191 ? -14.679 -4.998 11.399 1.00 97.31 191 TYR A CA 1
ATOM 1500 C C . TYR A 1 191 ? -16.109 -5.383 10.999 1.00 97.31 191 TYR A C 1
ATOM 1502 O O . TYR A 1 191 ? -17.055 -5.081 11.725 1.00 97.31 191 TYR A O 1
ATOM 1510 N N . ARG A 1 192 ? -16.285 -6.024 9.841 1.00 96.00 192 ARG A N 1
ATOM 1511 C CA . ARG A 1 192 ? -17.601 -6.401 9.293 1.00 96.00 192 ARG A CA 1
ATOM 1512 C C . ARG A 1 192 ? -17.933 -7.883 9.446 1.00 96.00 192 ARG A C 1
ATOM 1514 O O . ARG A 1 192 ? -19.087 -8.255 9.258 1.00 96.00 192 ARG A O 1
ATOM 1521 N N . GLY A 1 193 ? -16.962 -8.708 9.826 1.00 94.31 193 GLY A N 1
ATOM 1522 C CA . GLY A 1 193 ? -17.145 -10.143 10.020 1.00 94.31 193 GLY A CA 1
ATOM 1523 C C . GLY A 1 193 ? -16.223 -10.980 9.139 1.00 94.31 193 GLY A C 1
ATOM 1524 O O . GLY A 1 193 ? -15.175 -10.522 8.689 1.00 94.31 193 GLY A O 1
ATOM 1525 N N . LEU A 1 194 ? -16.623 -12.227 8.903 1.00 93.38 194 LEU A N 1
ATOM 1526 C CA . LEU A 1 194 ? -15.899 -13.172 8.058 1.00 93.38 194 LEU A CA 1
ATOM 1527 C C . LEU A 1 194 ? -16.561 -13.274 6.680 1.00 93.38 194 LEU A C 1
ATOM 1529 O O . LEU A 1 194 ? -17.765 -13.506 6.584 1.00 93.38 194 LEU A O 1
ATOM 1533 N N . VAL A 1 195 ? -15.758 -13.168 5.625 1.00 93.19 195 VAL A N 1
ATOM 1534 C CA . VAL A 1 195 ? -16.154 -13.385 4.227 1.00 93.19 195 VAL A CA 1
ATOM 1535 C C . VAL A 1 195 ? -15.148 -14.348 3.607 1.00 93.19 195 VAL A C 1
ATOM 1537 O O . VAL A 1 195 ? -13.949 -14.092 3.652 1.00 93.19 195 VAL A O 1
ATOM 1540 N N . ASP A 1 196 ? -15.611 -15.479 3.072 1.00 89.94 196 ASP A N 1
ATOM 1541 C CA . ASP A 1 196 ? -14.755 -16.504 2.448 1.00 89.94 196 ASP A CA 1
ATOM 1542 C C . ASP A 1 196 ? -13.546 -16.920 3.312 1.00 89.94 196 ASP A C 1
ATOM 1544 O O . ASP A 1 196 ? -12.416 -17.043 2.834 1.00 89.94 196 ASP A O 1
ATOM 1548 N N . ASN A 1 197 ? -13.780 -17.118 4.617 1.00 89.69 197 ASN A N 1
ATOM 1549 C CA . ASN A 1 197 ? -12.751 -17.470 5.605 1.00 89.69 197 ASN A CA 1
ATOM 1550 C C . ASN A 1 197 ? -11.624 -16.419 5.742 1.00 89.69 197 ASN A C 1
ATOM 1552 O O . ASN A 1 197 ? -10.497 -16.738 6.127 1.00 89.69 197 ASN A O 1
ATOM 1556 N N . ARG A 1 198 ? -11.923 -15.160 5.413 1.00 94.62 198 ARG A N 1
ATOM 1557 C CA . ARG A 1 198 ? -11.065 -13.988 5.602 1.00 94.62 198 ARG A CA 1
ATOM 1558 C C . ARG A 1 198 ? -11.798 -12.949 6.434 1.00 94.62 198 ARG A C 1
ATOM 1560 O O . ARG A 1 198 ? -13.021 -12.846 6.381 1.00 94.62 198 ARG A O 1
ATOM 1567 N N . LEU A 1 199 ? -11.041 -12.187 7.206 1.00 96.62 199 LEU A N 1
ATOM 1568 C CA . LEU A 1 199 ? -11.561 -11.114 8.038 1.00 96.62 199 LEU A CA 1
ATOM 1569 C C . LEU A 1 199 ? -11.816 -9.892 7.164 1.00 96.62 199 LEU A C 1
ATOM 1571 O O . LEU A 1 199 ? -10.906 -9.426 6.478 1.00 96.62 199 LEU A O 1
ATOM 1575 N N . ASP A 1 200 ? -13.049 -9.405 7.190 1.00 96.81 200 ASP A N 1
ATOM 1576 C CA . ASP A 1 200 ? -13.515 -8.299 6.372 1.00 96.81 200 ASP A CA 1
ATOM 1577 C C . ASP A 1 200 ? -13.550 -6.992 7.161 1.00 96.81 200 ASP A C 1
ATOM 1579 O O . ASP A 1 200 ? -14.154 -6.894 8.234 1.00 96.81 200 ASP A O 1
ATOM 1583 N N . PHE A 1 201 ? -12.898 -5.975 6.611 1.00 97.50 201 PHE A N 1
ATOM 1584 C CA . PHE A 1 201 ? -12.756 -4.660 7.209 1.00 97.50 201 PHE A CA 1
ATOM 1585 C C . PHE A 1 201 ? -13.175 -3.577 6.225 1.00 97.50 201 PHE A C 1
ATOM 1587 O O . PHE A 1 201 ? -12.762 -3.570 5.067 1.00 97.50 201 PHE A O 1
ATOM 1594 N N . LEU A 1 202 ? -13.919 -2.598 6.727 1.00 97.31 202 LEU A N 1
ATOM 1595 C CA . LEU A 1 202 ? -14.103 -1.319 6.058 1.00 97.31 202 LEU A CA 1
ATOM 1596 C C . LEU A 1 202 ? -13.087 -0.329 6.629 1.00 97.31 202 LEU A C 1
ATOM 1598 O O . LEU A 1 202 ? -13.140 0.008 7.814 1.00 97.31 202 LEU A O 1
ATOM 1602 N N . VAL A 1 203 ? -12.161 0.128 5.794 1.00 96.31 203 VAL A N 1
ATOM 1603 C CA . VAL A 1 203 ? -11.080 1.041 6.171 1.00 96.31 203 VAL A CA 1
ATOM 1604 C C . VAL A 1 203 ? -11.324 2.398 5.532 1.00 96.31 203 VAL A C 1
ATOM 1606 O O . VAL A 1 203 ? -11.309 2.532 4.314 1.00 96.31 203 VAL A O 1
ATOM 1609 N N . SER A 1 204 ? -11.502 3.427 6.351 1.00 95.94 204 SER A N 1
ATOM 1610 C CA . SER A 1 204 ? -11.527 4.821 5.916 1.00 95.94 204 SER A CA 1
ATOM 1611 C C . SER A 1 204 ? -10.192 5.472 6.253 1.00 95.94 204 SER A C 1
ATOM 1613 O O . SER A 1 204 ? -9.896 5.725 7.420 1.00 95.94 204 SER A O 1
ATOM 1615 N N . ALA A 1 205 ? -9.394 5.761 5.231 1.00 93.75 205 ALA A N 1
ATOM 1616 C CA . ALA A 1 205 ? -8.128 6.463 5.359 1.00 93.75 205 ALA A CA 1
ATOM 1617 C C . ALA A 1 205 ? -8.327 7.949 5.053 1.00 93.75 205 ALA A C 1
ATOM 1619 O O . ALA A 1 205 ? -8.657 8.320 3.924 1.00 93.75 205 ALA A O 1
ATOM 1620 N N . ARG A 1 206 ? -8.111 8.802 6.055 1.00 93.56 206 ARG A N 1
ATOM 1621 C CA . ARG A 1 206 ? -8.017 10.252 5.861 1.00 93.56 206 ARG A CA 1
ATOM 1622 C C . ARG A 1 206 ? -6.550 10.619 5.697 1.00 93.56 206 ARG A C 1
ATOM 1624 O O . ARG A 1 206 ? -5.748 10.214 6.531 1.00 93.56 206 ARG A O 1
ATOM 1631 N N . THR A 1 207 ? -6.184 11.348 4.652 1.00 92.50 207 THR A N 1
ATOM 1632 C CA . THR A 1 207 ? -4.781 11.639 4.319 1.00 92.50 207 THR A CA 1
ATOM 1633 C C . THR A 1 207 ? -4.538 13.130 4.131 1.00 92.50 207 THR A C 1
ATOM 1635 O O . THR A 1 207 ? -5.434 13.875 3.725 1.00 92.50 207 THR A O 1
ATOM 1638 N N . SER A 1 208 ? -3.314 13.571 4.430 1.00 92.25 208 SER A N 1
ATOM 1639 C CA . SER A 1 208 ? -2.888 14.956 4.199 1.00 92.25 208 SER A CA 1
ATOM 1640 C C . SER A 1 208 ? -2.684 15.281 2.719 1.00 92.25 208 SER A C 1
ATOM 1642 O O . SER A 1 208 ? -2.859 16.425 2.310 1.00 92.25 208 SER A O 1
ATOM 1644 N N . ASP A 1 209 ? -2.358 14.271 1.912 1.00 90.31 209 ASP A N 1
ATOM 1645 C CA . ASP A 1 209 ? -2.163 14.382 0.465 1.00 90.31 209 ASP A CA 1
ATOM 1646 C C . ASP A 1 209 ? -3.129 13.458 -0.303 1.00 90.31 209 ASP A C 1
ATOM 1648 O O . ASP A 1 209 ? -3.632 12.468 0.235 1.00 90.31 209 ASP A O 1
ATOM 1652 N N . SER A 1 210 ? -3.382 13.788 -1.569 1.00 88.38 210 SER A N 1
ATOM 1653 C CA . SER A 1 210 ? -4.250 13.092 -2.528 1.00 88.38 210 SER A CA 1
ATOM 1654 C C . SER A 1 210 ? -4.061 11.573 -2.489 1.00 88.38 210 SER A C 1
ATOM 1656 O O . SER A 1 210 ? -2.920 11.147 -2.479 1.00 88.38 210 SER A O 1
ATOM 1658 N N . PRO A 1 211 ? -5.087 10.705 -2.478 1.00 85.06 211 PRO A N 1
ATOM 1659 C CA . PRO A 1 211 ? -4.902 9.258 -2.290 1.00 85.06 211 PRO A CA 1
ATOM 1660 C C . PRO A 1 211 ? -3.855 8.625 -3.224 1.00 85.06 211 PRO A C 1
ATOM 1662 O O . PRO A 1 211 ? -3.648 9.091 -4.345 1.00 85.06 211 PRO A O 1
ATOM 1665 N N . MET A 1 212 ? -3.188 7.553 -2.776 1.00 84.75 212 MET A N 1
ATOM 1666 C CA . MET A 1 212 ? -2.193 6.853 -3.602 1.00 84.75 212 MET A CA 1
ATOM 1667 C C . MET A 1 212 ? -2.764 6.469 -4.971 1.00 84.75 212 MET A C 1
ATOM 1669 O O . MET A 1 212 ? -3.9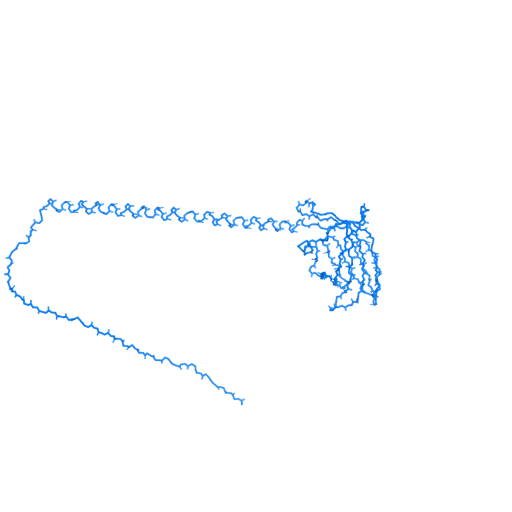03 5.999 -5.062 1.00 84.75 212 MET A O 1
ATOM 1673 N N . SER A 1 213 ? -1.950 6.600 -6.020 1.00 86.12 213 SER A N 1
ATOM 1674 C CA . SER A 1 213 ? -2.277 6.102 -7.359 1.00 86.12 213 SER A CA 1
ATOM 1675 C C . SER A 1 213 ? -2.471 4.580 -7.351 1.00 86.12 213 SER A C 1
ATOM 1677 O O . SER A 1 213 ? -1.974 3.879 -6.469 1.00 86.12 213 SER A O 1
ATOM 1679 N N . SER A 1 214 ? -3.177 4.045 -8.352 1.00 86.44 214 SER A N 1
ATOM 1680 C CA . SER A 1 214 ? -3.416 2.597 -8.473 1.00 86.44 214 SER A CA 1
ATOM 1681 C C . SER A 1 214 ? -2.121 1.785 -8.459 1.00 86.44 214 SER A C 1
ATOM 1683 O O . SER A 1 214 ? -2.003 0.856 -7.666 1.00 86.44 214 SER A O 1
ATOM 1685 N N . TRP A 1 215 ? -1.129 2.199 -9.251 1.00 84.88 215 TRP A N 1
ATOM 1686 C CA . TRP A 1 215 ? 0.157 1.508 -9.346 1.00 84.88 215 TRP A CA 1
ATOM 1687 C C . TRP A 1 215 ? 0.918 1.478 -8.010 1.00 84.88 215 TRP A C 1
ATOM 1689 O O . TRP A 1 215 ? 1.558 0.481 -7.700 1.00 84.88 215 TRP A O 1
ATOM 1699 N N . MET A 1 216 ? 0.834 2.533 -7.186 1.00 84.31 216 MET A N 1
ATOM 1700 C CA . MET A 1 216 ? 1.468 2.541 -5.859 1.00 84.31 216 MET A CA 1
ATOM 1701 C C . MET A 1 216 ? 0.754 1.593 -4.902 1.00 84.31 216 MET A C 1
ATOM 1703 O O . MET A 1 216 ? 1.405 0.876 -4.150 1.00 84.31 216 MET A O 1
ATOM 1707 N N . ARG A 1 217 ? -0.585 1.567 -4.935 1.00 86.75 217 ARG A N 1
ATOM 1708 C CA . ARG A 1 217 ? -1.366 0.654 -4.090 1.00 86.75 217 ARG A CA 1
ATOM 1709 C C . ARG A 1 217 ? -1.036 -0.802 -4.397 1.00 86.75 217 ARG A C 1
ATOM 1711 O O . ARG A 1 217 ? -0.878 -1.580 -3.468 1.00 86.75 217 ARG A O 1
ATOM 1718 N N . GLU A 1 218 ? -0.876 -1.154 -5.668 1.00 86.00 218 GLU A N 1
ATOM 1719 C CA . GLU A 1 218 ? -0.497 -2.511 -6.084 1.00 86.00 218 GLU A CA 1
ATOM 1720 C C . GLU A 1 218 ? 0.883 -2.942 -5.565 1.00 86.00 218 GLU A C 1
ATOM 1722 O O . GLU A 1 218 ? 1.092 -4.127 -5.328 1.00 86.00 218 GLU A O 1
ATOM 1727 N N . LEU A 1 219 ? 1.804 -2.000 -5.339 1.00 83.75 219 LEU A N 1
ATOM 1728 C CA . LEU A 1 219 ? 3.114 -2.287 -4.742 1.00 83.75 219 LEU A CA 1
ATOM 1729 C C . LEU A 1 219 ? 3.061 -2.427 -3.216 1.00 83.75 219 LEU A C 1
ATOM 1731 O O . LEU A 1 219 ? 3.861 -3.156 -2.636 1.00 83.75 219 LEU A O 1
ATOM 1735 N N . VAL A 1 220 ? 2.144 -1.715 -2.557 1.00 86.56 220 VAL A N 1
ATOM 1736 C CA . VAL A 1 220 ? 2.013 -1.727 -1.090 1.00 86.56 220 VAL A CA 1
ATOM 1737 C C . VAL A 1 220 ? 1.161 -2.899 -0.610 1.00 86.56 220 VAL A C 1
ATOM 1739 O O . VAL A 1 220 ? 1.410 -3.428 0.469 1.00 86.56 220 VAL A O 1
ATOM 1742 N N . VAL A 1 221 ? 0.140 -3.297 -1.369 1.00 89.56 221 VAL A N 1
ATOM 1743 C CA . VAL A 1 221 ? -0.803 -4.340 -0.953 1.00 89.56 221 VAL A CA 1
ATOM 1744 C C . VAL A 1 221 ? -0.175 -5.727 -1.143 1.00 89.56 221 VAL A C 1
ATOM 1746 O O . VAL A 1 221 ? 0.147 -6.098 -2.272 1.00 89.56 221 VAL A O 1
ATOM 1749 N N . PRO A 1 222 ? -0.029 -6.534 -0.075 1.00 87.94 222 PRO A N 1
ATOM 1750 C CA . PRO A 1 222 ? 0.530 -7.872 -0.195 1.00 87.94 222 PRO A CA 1
ATOM 1751 C C . PRO A 1 222 ? -0.457 -8.813 -0.886 1.00 87.94 222 PRO A C 1
ATOM 1753 O O . PRO A 1 222 ? -1.669 -8.699 -0.715 1.00 87.94 222 PRO A O 1
ATOM 1756 N N . SER A 1 223 ? 0.058 -9.835 -1.570 1.00 89.06 223 SER A N 1
ATOM 1757 C CA . SER A 1 223 ? -0.755 -10.862 -2.248 1.00 89.06 223 SER A CA 1
ATOM 1758 C C . SER A 1 223 ? -1.680 -11.653 -1.312 1.00 89.06 223 SER A C 1
ATOM 1760 O O . SER A 1 223 ? -2.651 -12.266 -1.754 1.00 89.06 223 SER A O 1
ATOM 1762 N N . GLN A 1 224 ? -1.380 -11.655 -0.013 1.00 90.12 224 GLN A N 1
ATOM 1763 C CA . GLN A 1 224 ? -2.178 -12.318 1.016 1.00 90.12 224 GLN A CA 1
ATOM 1764 C C . GLN A 1 224 ? -3.398 -11.495 1.442 1.00 90.12 224 GLN A C 1
ATOM 1766 O O . GLN A 1 224 ? -4.335 -12.073 1.990 1.00 90.12 224 GLN A O 1
ATOM 1771 N N . ALA A 1 225 ? -3.419 -10.188 1.171 1.00 92.31 225 ALA A N 1
ATOM 1772 C CA . ALA A 1 225 ? -4.542 -9.303 1.452 1.00 92.31 225 ALA A CA 1
ATOM 1773 C C . ALA A 1 225 ? -5.281 -8.933 0.159 1.00 92.31 225 ALA A C 1
ATOM 1775 O O . ALA A 1 225 ? -4.761 -9.045 -0.948 1.00 92.31 225 ALA A O 1
ATOM 1776 N N . THR A 1 226 ? -6.523 -8.480 0.284 1.00 93.25 226 THR A N 1
ATOM 1777 C CA . THR A 1 226 ? -7.252 -7.862 -0.832 1.00 93.25 226 THR A CA 1
ATOM 1778 C C . THR A 1 226 ? -7.711 -6.488 -0.398 1.00 93.25 226 THR A C 1
ATOM 1780 O O . THR A 1 226 ? -8.295 -6.366 0.669 1.00 93.25 226 THR A O 1
ATOM 1783 N N . VAL A 1 227 ? -7.450 -5.471 -1.219 1.00 92.69 227 VAL A N 1
ATOM 1784 C CA . VAL A 1 227 ? -7.864 -4.086 -0.971 1.00 92.69 227 VAL A CA 1
ATOM 1785 C C . VAL A 1 227 ? -8.601 -3.575 -2.197 1.00 92.69 227 VAL A C 1
ATOM 1787 O O . VAL A 1 227 ? -8.059 -3.616 -3.303 1.00 92.69 227 VAL A O 1
ATOM 1790 N N . ARG A 1 228 ? -9.834 -3.104 -2.018 1.00 91.88 228 ARG A N 1
ATOM 1791 C CA . ARG A 1 228 ? -10.671 -2.574 -3.103 1.00 91.88 228 ARG A CA 1
ATOM 1792 C C . ARG A 1 228 ? -11.265 -1.230 -2.691 1.00 91.88 228 ARG A C 1
ATOM 1794 O O . ARG A 1 228 ? -11.704 -1.120 -1.555 1.00 91.88 228 ARG A O 1
ATOM 1801 N N . PRO A 1 229 ? -11.256 -0.207 -3.558 1.00 91.25 229 PRO A N 1
ATOM 1802 C CA . PRO A 1 229 ? -11.955 1.040 -3.267 1.00 91.25 229 PRO A CA 1
ATOM 1803 C C . PRO A 1 229 ? -13.473 0.812 -3.228 1.00 91.25 229 PRO A C 1
ATOM 1805 O O . PRO A 1 229 ? -13.976 -0.027 -3.981 1.00 91.25 229 PRO A O 1
ATOM 1808 N N . VAL A 1 230 ? -14.159 1.571 -2.370 1.00 88.00 230 VAL A N 1
ATOM 1809 C CA . VAL A 1 230 ? -15.628 1.604 -2.231 1.00 88.00 230 VAL A CA 1
ATOM 1810 C C . VAL A 1 230 ? -16.200 2.842 -2.906 1.00 88.00 230 VAL A C 1
ATOM 1812 O O . VAL A 1 230 ? -15.582 3.921 -2.754 1.00 88.00 230 VAL A O 1
#

Radius of gyration: 43.14 Å; chains: 1; bounding box: 68×70×123 Å